Protein AF-A0A6N2ZX84-F1 (afdb_monomer_lite)

Foldseek 3Di:
DVLLVVVVVLCVVLVHDPVVSVVVVVVVVVLVVVVVVVLLVVLVVLLVLLVVLLVVLVVLLVVLQVPDDPVLNCVPPVLLVVLSVVLVVLSVVLNVVSCVLSVPDPPPLVPPPPPVVLVVLLCCQPVNDLVVQLVVLLVVLVVLLVVLVVCCVPVHDVSSVVSNVVSVCSNCVSVVSNVVSLVVLLLVCLQQVLSLLVQLLSVVSRDALLVSLVVSLVVGDPSQNVLSVVLSVVCVVPVLDLVSLCPRVVSSVDPLSSVLSVLSNCCSPVDDPCSVVSSVVSNVSSVVSNSVSVVSSSCVSCPPSSCSSCSSVVSSVVSSVSSVVSSVVSVVVVVVVD

Radius of gyration: 29.4 Å; chains: 1; bounding box: 68×53×84 Å

Sequence (338 aa):
MYKIHDFLMQVELSGGSPDAAIEILLNDRKMWIERIYGLQKEKKNIKVKVTIGIGLSFLICAMSILMLPKEFDITQNPISQAVTTGVVILNMLIWYAAQKKLSGSLILSDEDVDEAEIREKYKYVVKGNREKERFKYSIIGCIFGVTAILLGNTVGMTAAGAAGAAAIWMLTQEKRKYKHARKRVLREVEKQFPEWLMNLSLQLQTDNVHVSLKKTIPGAPFILKQDLTRLVEEIEQQPNALQPYLRFMREFQIPDVLSAMKILYSMAEFGIGDMGGQIDALVQRNTVMMDRAERLKEEDMMAGVGFLVLLPMITGVVKMLADLVLVILGILSVVNTI

Organism: Mediterraneibacter gnavus (NCBI:txid33038)

Structure (mmCIF, N/CA/C/O backbone):
data_AF-A0A6N2ZX84-F1
#
_entry.id   AF-A0A6N2ZX84-F1
#
loop_
_atom_site.group_PDB
_atom_site.id
_atom_site.type_symbol
_atom_site.label_atom_id
_atom_site.label_alt_id
_atom_site.label_comp_id
_atom_site.label_asym_id
_atom_site.label_entity_id
_atom_site.label_seq_id
_atom_site.pdbx_PDB_ins_code
_atom_site.Cartn_x
_atom_site.Cartn_y
_atom_site.Cartn_z
_atom_site.occupancy
_atom_site.B_iso_or_equiv
_atom_site.auth_seq_id
_atom_site.auth_comp_id
_atom_site.auth_asym_id
_atom_site.auth_atom_id
_atom_site.pdbx_PDB_model_num
ATOM 1 N N . MET A 1 1 ? -17.416 14.549 0.974 1.00 34.25 1 MET A N 1
ATOM 2 C CA . MET A 1 1 ? -18.624 15.317 1.358 1.00 34.25 1 MET A CA 1
ATOM 3 C C . MET A 1 1 ? -19.685 14.429 1.995 1.00 34.25 1 MET A C 1
ATOM 5 O O . MET A 1 1 ? -20.045 14.742 3.116 1.00 34.25 1 MET A O 1
ATOM 9 N N . TYR A 1 2 ? -20.109 13.316 1.375 1.00 41.88 2 TYR A N 1
ATOM 10 C CA . TYR A 1 2 ? -21.081 12.379 1.978 1.00 41.88 2 TYR A CA 1
ATOM 11 C C . TYR A 1 2 ? -20.697 11.913 3.393 1.00 41.88 2 TYR A C 1
ATOM 13 O O . TYR A 1 2 ? -21.483 12.066 4.313 1.00 41.88 2 TYR A O 1
ATOM 21 N N . LYS A 1 3 ? -19.432 11.528 3.611 1.00 56.81 3 LYS A N 1
ATOM 22 C CA . LYS A 1 3 ? -18.943 11.078 4.929 1.00 56.81 3 LYS A CA 1
ATOM 23 C C . LYS A 1 3 ? -19.071 12.110 6.061 1.00 56.81 3 LYS A C 1
ATOM 25 O O . LYS A 1 3 ? -19.311 11.730 7.195 1.00 56.81 3 LYS A O 1
ATOM 30 N N . ILE A 1 4 ? -18.926 13.406 5.762 1.00 58.75 4 ILE A N 1
ATOM 31 C CA . ILE A 1 4 ? -19.065 14.481 6.766 1.00 58.75 4 ILE A CA 1
ATOM 32 C C . ILE A 1 4 ? -20.542 14.684 7.112 1.00 58.75 4 ILE A C 1
ATOM 34 O O . ILE A 1 4 ? -20.881 14.905 8.268 1.00 58.75 4 ILE A O 1
ATOM 38 N N . HIS A 1 5 ? -21.418 14.588 6.110 1.00 56.69 5 HIS A N 1
ATOM 39 C CA . HIS A 1 5 ? -22.861 14.666 6.308 1.00 56.69 5 HIS A CA 1
ATOM 40 C C . HIS A 1 5 ? -23.386 13.464 7.103 1.00 56.69 5 HIS A C 1
ATOM 42 O O . HIS A 1 5 ? -24.121 13.660 8.063 1.00 56.69 5 HIS A O 1
ATOM 48 N N . ASP A 1 6 ? -22.943 12.250 6.769 1.00 60.88 6 ASP A N 1
ATOM 49 C CA . ASP A 1 6 ? -23.316 11.026 7.486 1.00 60.88 6 ASP A CA 1
ATOM 50 C C . ASP A 1 6 ? -22.793 11.034 8.927 1.00 60.88 6 ASP A C 1
ATOM 52 O O . ASP A 1 6 ? -23.508 10.631 9.842 1.00 60.88 6 ASP A O 1
ATOM 56 N N . PHE A 1 7 ? -21.580 11.556 9.146 1.00 63.56 7 PHE A N 1
ATOM 57 C CA . PHE A 1 7 ? -21.017 11.760 10.480 1.00 63.56 7 PHE A CA 1
ATOM 58 C C . PHE A 1 7 ? -21.837 12.769 11.294 1.00 63.56 7 PHE A C 1
ATOM 60 O O . PHE A 1 7 ? -22.195 12.486 12.432 1.00 63.56 7 PHE A O 1
ATOM 67 N N . LEU A 1 8 ? -22.190 13.919 10.711 1.00 65.00 8 LEU A N 1
ATOM 68 C CA . LEU A 1 8 ? -23.017 14.930 11.379 1.00 65.00 8 LEU A CA 1
ATOM 69 C C . LEU A 1 8 ? -24.423 14.404 11.698 1.00 65.00 8 LEU A C 1
ATOM 71 O O . LEU A 1 8 ? -24.889 14.587 12.819 1.00 65.00 8 LEU A O 1
ATOM 75 N N . MET A 1 9 ? -25.057 13.681 10.767 1.00 63.03 9 MET A N 1
ATOM 76 C CA . MET A 1 9 ? -26.327 12.993 11.026 1.00 63.03 9 MET A CA 1
ATOM 77 C C . MET A 1 9 ? -26.194 11.956 12.143 1.00 63.03 9 MET A C 1
ATOM 79 O O . MET A 1 9 ? -27.084 11.843 12.979 1.00 63.03 9 MET A O 1
ATOM 83 N N . GLN A 1 10 ? -25.102 11.187 12.179 1.00 61.50 10 GLN A N 1
ATOM 84 C CA . GLN A 1 10 ? -24.878 10.207 13.243 1.00 61.50 10 GLN A CA 1
ATOM 85 C C . GLN A 1 10 ? -24.678 10.868 14.604 1.00 61.50 10 GLN A C 1
ATOM 87 O O . GLN A 1 10 ? -25.208 10.356 15.587 1.00 61.50 10 GLN A O 1
ATOM 92 N N . VAL A 1 11 ? -23.966 11.993 14.674 1.00 64.00 11 VAL A N 1
ATOM 93 C CA . VAL A 1 11 ? -23.803 12.770 15.913 1.00 64.00 11 VAL A CA 1
ATOM 94 C C . VAL A 1 11 ? -25.152 13.315 16.392 1.00 64.00 11 VAL A C 1
ATOM 96 O O . VAL A 1 11 ? -25.457 13.217 17.579 1.00 64.00 11 VAL A O 1
ATOM 99 N N . GLU A 1 12 ? -25.983 13.816 15.474 1.00 64.56 12 GLU A N 1
ATOM 100 C CA . GLU A 1 12 ? -27.319 14.348 15.774 1.00 64.56 12 GLU A CA 1
ATOM 101 C C . GLU A 1 12 ? -28.292 13.250 16.237 1.00 64.56 12 GLU A C 1
ATOM 103 O O . GLU A 1 12 ? -28.975 13.408 17.248 1.00 64.56 12 GLU A O 1
ATOM 108 N N . LEU A 1 13 ? -28.296 12.094 15.566 1.00 59.50 13 LEU A N 1
ATOM 109 C CA . LEU A 1 13 ? -29.115 10.934 15.941 1.00 59.50 13 LEU A CA 1
ATOM 110 C C . LEU A 1 13 ? -28.664 10.277 17.254 1.00 59.50 13 LEU A C 1
ATOM 112 O O . LEU A 1 13 ? -29.478 9.655 17.934 1.00 59.50 13 LEU A O 1
ATOM 116 N N . SER A 1 14 ? -27.383 10.403 17.603 1.00 59.91 14 SER A N 1
ATOM 117 C CA . SER A 1 14 ? -26.794 9.802 18.807 1.00 59.91 14 SER A CA 1
ATOM 118 C C . SER A 1 14 ? -26.751 10.768 20.002 1.00 59.91 14 SER A C 1
ATOM 120 O O . SER A 1 14 ? -26.314 10.379 21.078 1.00 59.91 14 SER A O 1
ATOM 122 N N . GLY A 1 15 ? -27.214 12.017 19.859 1.00 57.22 15 GLY A N 1
ATOM 123 C CA . GLY A 1 15 ? -27.291 12.980 20.968 1.00 57.22 15 GLY A CA 1
ATOM 124 C C . GLY A 1 15 ? -25.938 13.496 21.481 1.00 57.22 15 GLY A C 1
ATOM 125 O O . GLY A 1 15 ? -25.835 13.872 22.648 1.00 57.22 15 GLY A O 1
ATOM 126 N N . GLY A 1 16 ? -24.900 13.502 20.637 1.00 62.78 16 GLY A N 1
ATOM 127 C CA . GLY A 1 16 ? -23.566 14.006 20.989 1.00 62.78 16 GLY A CA 1
ATOM 128 C C . GLY A 1 16 ? -23.497 15.537 21.098 1.00 62.78 16 GLY A C 1
ATOM 129 O O . GLY A 1 16 ? -24.378 16.250 20.615 1.00 62.78 16 GLY A O 1
ATOM 130 N N . SER A 1 17 ? -22.435 16.072 21.717 1.00 64.12 17 SER A N 1
ATOM 131 C CA . SER A 1 17 ? -22.231 17.525 21.803 1.00 64.12 17 SER A CA 1
ATOM 132 C C . SER A 1 17 ? -21.819 18.113 20.436 1.00 64.12 17 SER A C 1
ATOM 134 O O . SER A 1 17 ? -20.825 17.673 19.847 1.00 64.12 17 SER A O 1
ATOM 136 N N . PRO A 1 18 ? -22.536 19.128 19.911 1.00 65.38 18 PRO A N 1
ATOM 137 C CA . PRO A 1 18 ? -22.232 19.721 18.605 1.00 65.38 18 PRO A CA 1
ATOM 138 C C . PRO A 1 18 ? -20.840 20.360 18.538 1.00 65.38 18 PRO A C 1
ATOM 140 O O . PRO A 1 18 ? -20.157 20.253 17.522 1.00 65.38 18 PRO A O 1
ATOM 143 N N . ASP A 1 19 ? -20.394 20.987 19.630 1.00 64.88 19 ASP A N 1
ATOM 144 C CA . ASP A 1 19 ? -19.134 21.737 19.670 1.00 64.88 19 ASP A CA 1
ATOM 145 C C . ASP A 1 19 ? -17.903 20.829 19.533 1.00 64.88 19 ASP A C 1
ATOM 147 O O . ASP A 1 19 ? -16.985 21.141 18.772 1.00 64.88 19 ASP A O 1
ATOM 151 N N . ALA A 1 20 ? -17.910 19.662 20.187 1.00 61.22 20 ALA A N 1
ATOM 152 C CA . ALA A 1 20 ? -16.827 18.685 20.069 1.00 61.22 20 ALA A CA 1
ATOM 153 C C . ALA A 1 20 ? -16.752 18.102 18.648 1.00 61.22 20 ALA A C 1
ATOM 155 O O . ALA A 1 20 ? -15.667 17.950 18.086 1.00 61.22 20 ALA A O 1
ATOM 156 N N . ALA A 1 21 ? -17.904 17.833 18.025 1.00 64.38 21 ALA A N 1
ATOM 157 C CA . ALA A 1 21 ? -17.957 17.379 16.639 1.00 64.38 21 ALA A CA 1
ATOM 158 C C . ALA A 1 21 ? -17.420 18.444 15.665 1.00 64.38 21 ALA A C 1
ATOM 160 O O . ALA A 1 21 ? -16.684 18.110 14.735 1.00 64.38 21 ALA A O 1
ATOM 161 N N . ILE A 1 22 ? -17.730 19.725 15.891 1.00 71.69 22 ILE A N 1
ATOM 162 C CA . ILE A 1 22 ? -17.210 20.839 15.085 1.00 71.69 22 ILE A CA 1
ATOM 163 C C . ILE A 1 22 ? -15.688 20.954 15.221 1.00 71.69 22 ILE A C 1
ATOM 165 O O . ILE A 1 22 ? -15.003 21.105 14.208 1.00 71.69 22 ILE A O 1
ATOM 169 N N . GLU A 1 23 ? -15.140 20.861 16.434 1.00 73.12 23 GLU A N 1
ATOM 170 C CA . GLU A 1 23 ? -13.690 20.926 16.657 1.00 73.12 23 GLU A CA 1
ATOM 171 C C . GLU A 1 23 ? -12.954 19.767 15.965 1.00 73.12 23 GLU A C 1
ATOM 173 O O . GLU A 1 23 ? -11.957 19.989 15.267 1.00 73.12 23 GLU A O 1
ATOM 178 N N . ILE A 1 24 ? -13.494 18.547 16.061 1.00 66.19 24 ILE A N 1
ATOM 179 C CA . ILE A 1 24 ? -12.968 17.365 15.362 1.00 66.19 24 ILE A CA 1
ATOM 180 C C . ILE A 1 24 ? -12.979 17.586 13.843 1.00 66.19 24 ILE A C 1
ATOM 182 O O . ILE A 1 24 ? -11.964 17.357 13.183 1.00 66.19 24 ILE A O 1
ATOM 186 N N . LEU A 1 25 ? -14.085 18.087 13.283 1.00 71.69 25 LEU A N 1
ATOM 187 C CA . LEU A 1 25 ? -14.204 18.356 11.846 1.00 71.69 25 LEU A CA 1
ATOM 188 C C . LEU A 1 25 ? -13.271 19.478 11.373 1.00 71.69 25 LEU A C 1
ATOM 190 O O . LEU A 1 25 ? -12.746 19.422 10.260 1.00 71.69 25 LEU A O 1
ATOM 194 N N . LEU A 1 26 ? -13.040 20.500 12.199 1.00 78.62 26 LEU A N 1
ATOM 195 C CA . LEU A 1 26 ? -12.086 21.566 11.894 1.00 78.62 26 LEU A CA 1
ATOM 196 C C . LEU A 1 26 ? -10.651 21.038 11.858 1.00 78.62 26 LEU A C 1
ATOM 198 O O . LEU A 1 26 ? -9.893 21.395 10.949 1.00 78.62 26 LEU A O 1
ATOM 202 N N . ASN A 1 27 ? -10.287 20.179 12.811 1.00 74.12 27 ASN A N 1
ATOM 203 C CA . ASN A 1 27 ? -8.977 19.543 12.830 1.00 74.12 27 ASN A CA 1
ATOM 204 C C . ASN A 1 27 ? -8.797 18.603 11.629 1.00 74.12 27 ASN A C 1
ATOM 206 O O . ASN A 1 27 ? -7.782 18.684 10.937 1.00 74.12 27 ASN A O 1
ATOM 210 N N . ASP A 1 28 ? -9.804 17.786 11.315 1.00 73.00 28 ASP A N 1
ATOM 211 C CA . ASP A 1 28 ? -9.784 16.902 10.147 1.00 73.00 28 ASP A CA 1
ATOM 212 C C . ASP A 1 28 ? -9.651 17.690 8.838 1.00 73.00 28 ASP A C 1
ATOM 214 O O . ASP A 1 28 ? -8.789 17.394 8.009 1.00 73.00 28 ASP A O 1
ATOM 218 N N . ARG A 1 29 ? -10.390 18.801 8.696 1.00 79.25 29 ARG A N 1
ATOM 219 C CA . ARG A 1 29 ? -10.239 19.718 7.557 1.00 79.25 29 ARG A CA 1
ATOM 220 C C . ARG A 1 29 ? -8.815 20.253 7.449 1.00 79.25 29 ARG A C 1
ATOM 222 O O . ARG A 1 29 ? -8.283 20.341 6.344 1.00 79.25 29 ARG A O 1
ATOM 229 N N . LYS A 1 30 ? -8.204 20.662 8.564 1.00 83.12 30 LYS A N 1
ATOM 230 C CA . LYS A 1 30 ? -6.834 21.192 8.573 1.00 83.12 30 LYS A CA 1
ATOM 231 C C . LYS A 1 30 ? -5.834 20.128 8.114 1.00 83.12 30 LYS A C 1
ATOM 233 O O . LYS A 1 30 ? -5.022 20.422 7.238 1.00 83.12 30 LYS A O 1
ATOM 238 N N . MET A 1 31 ? -5.941 18.911 8.646 1.00 76.94 31 MET A N 1
ATOM 239 C CA . MET A 1 31 ? -5.095 17.780 8.252 1.00 76.94 31 MET A CA 1
ATOM 240 C C . MET A 1 31 ? -5.293 17.420 6.774 1.00 76.94 31 MET A C 1
ATOM 242 O O . MET A 1 31 ? -4.320 17.268 6.036 1.00 76.94 31 MET A O 1
ATOM 246 N N . TRP A 1 32 ? -6.541 17.388 6.301 1.00 80.62 32 TRP A N 1
ATOM 247 C CA . TRP A 1 32 ? -6.859 17.143 4.895 1.00 80.62 32 TRP A CA 1
ATOM 248 C C . TRP A 1 32 ? -6.255 18.206 3.972 1.00 80.62 32 TRP A C 1
ATOM 250 O O . TRP A 1 32 ? -5.650 17.872 2.954 1.00 80.62 32 TRP A O 1
ATOM 260 N N . ILE A 1 33 ? -6.362 19.489 4.333 1.00 84.00 33 ILE A N 1
ATOM 261 C CA . ILE A 1 33 ? -5.762 20.587 3.565 1.00 84.00 33 ILE A CA 1
ATOM 262 C C . ILE A 1 33 ? -4.240 20.402 3.462 1.00 84.00 33 ILE A C 1
ATOM 264 O O . ILE A 1 33 ? -3.688 20.501 2.364 1.00 84.00 33 ILE A O 1
ATOM 268 N N . GLU A 1 34 ? -3.564 20.123 4.579 1.00 85.50 34 GLU A N 1
ATOM 269 C CA . GLU A 1 34 ? -2.112 19.914 4.614 1.00 85.50 34 GLU A CA 1
ATOM 270 C C . GLU A 1 34 ? -1.681 18.754 3.701 1.00 85.50 34 GLU A C 1
ATOM 272 O O . GLU A 1 34 ? -0.771 18.911 2.879 1.00 85.50 34 GLU A O 1
ATOM 277 N N . ARG A 1 35 ? -2.409 17.633 3.759 1.00 81.69 35 ARG A N 1
ATOM 278 C CA . ARG A 1 35 ? -2.215 16.462 2.893 1.00 81.69 35 ARG A CA 1
ATOM 279 C C . ARG A 1 35 ? -2.387 16.782 1.410 1.00 81.69 35 ARG A C 1
ATOM 281 O O . ARG A 1 35 ? -1.498 16.505 0.600 1.00 81.69 35 ARG A O 1
ATOM 288 N N . ILE A 1 36 ? -3.478 17.452 1.037 1.00 83.38 36 ILE A N 1
ATOM 289 C CA . ILE A 1 36 ? -3.742 17.834 -0.359 1.00 83.38 36 ILE A CA 1
ATOM 290 C C . ILE A 1 36 ? -2.646 18.753 -0.905 1.00 83.38 36 ILE A C 1
ATOM 292 O O . ILE A 1 36 ? -2.185 18.550 -2.034 1.00 83.38 36 ILE A O 1
ATOM 296 N N . TYR A 1 37 ? -2.187 19.734 -0.125 1.00 86.00 37 TYR A N 1
ATOM 297 C CA . TYR A 1 37 ? -1.068 20.586 -0.536 1.00 86.00 37 TYR A CA 1
ATOM 298 C C . TYR A 1 37 ? 0.231 19.788 -0.707 1.00 86.00 37 TYR A C 1
ATOM 300 O O . TYR A 1 37 ? 0.961 20.013 -1.680 1.00 86.00 37 TYR A O 1
ATOM 308 N N . GLY A 1 38 ? 0.503 18.829 0.183 1.00 85.75 38 GLY A N 1
ATOM 309 C CA . GLY A 1 38 ? 1.619 17.889 0.058 1.00 85.75 38 GLY A CA 1
ATOM 310 C C . GLY A 1 38 ? 1.582 17.113 -1.262 1.00 85.75 38 GLY A C 1
ATOM 311 O O . GLY A 1 38 ? 2.539 17.166 -2.042 1.00 85.75 38 GLY A O 1
ATOM 312 N N . LEU A 1 39 ? 0.442 16.494 -1.575 1.00 83.19 39 LEU A N 1
ATOM 313 C CA . LEU A 1 39 ? 0.223 15.746 -2.818 1.00 83.19 39 LEU A CA 1
ATOM 314 C C . LEU A 1 39 ? 0.369 16.613 -4.069 1.00 83.19 39 LEU A C 1
ATOM 316 O O . LEU A 1 39 ? 0.978 16.199 -5.058 1.00 83.19 39 LEU A O 1
ATOM 320 N N . GLN A 1 40 ? -0.176 17.832 -4.051 1.00 85.31 40 GLN A N 1
ATOM 321 C CA . GLN A 1 40 ? -0.033 18.772 -5.164 1.00 85.31 40 GLN A CA 1
ATOM 322 C C . GLN A 1 40 ? 1.434 19.141 -5.398 1.00 85.31 40 GLN A C 1
ATOM 324 O O . GLN A 1 40 ? 1.896 19.165 -6.545 1.00 85.31 40 GLN A O 1
ATOM 329 N N . LYS A 1 41 ? 2.183 19.397 -4.320 1.00 89.00 41 LYS A N 1
ATOM 330 C CA . LYS A 1 41 ? 3.618 19.687 -4.386 1.00 89.00 41 LYS A CA 1
ATOM 331 C C . LYS A 1 41 ? 4.393 18.503 -4.959 1.00 89.00 41 LYS A C 1
ATOM 333 O O . LYS A 1 41 ? 5.247 18.710 -5.824 1.00 89.00 41 LYS A O 1
ATOM 338 N N . GLU A 1 42 ? 4.078 17.278 -4.543 1.00 86.25 42 GLU A N 1
ATOM 339 C CA . GLU A 1 42 ? 4.724 16.070 -5.059 1.00 86.25 42 GLU A CA 1
ATOM 340 C C . GLU A 1 42 ? 4.413 15.843 -6.546 1.00 86.25 42 GLU A C 1
ATOM 342 O O . GLU A 1 42 ? 5.338 15.717 -7.354 1.00 86.25 42 GLU A O 1
ATOM 347 N N . LYS A 1 43 ? 3.136 15.905 -6.950 1.00 86.69 43 LYS A N 1
ATOM 348 C CA . LYS A 1 43 ? 2.722 15.803 -8.361 1.00 86.69 43 LYS A CA 1
ATOM 349 C C . LYS A 1 43 ? 3.406 16.856 -9.236 1.00 86.69 43 LYS A C 1
ATOM 351 O O . LYS A 1 43 ? 3.900 16.533 -10.319 1.00 86.69 43 LYS A O 1
ATOM 356 N N . LYS A 1 44 ? 3.490 18.107 -8.765 1.00 88.19 44 LYS A N 1
ATOM 357 C CA . LYS A 1 44 ? 4.201 19.192 -9.463 1.00 88.19 44 LYS A CA 1
ATOM 358 C C . LYS A 1 44 ? 5.693 18.888 -9.595 1.00 88.19 44 LYS A C 1
ATOM 360 O O . LYS A 1 44 ? 6.243 19.055 -10.681 1.00 88.19 44 LYS A O 1
ATOM 365 N N . ASN A 1 45 ? 6.338 18.417 -8.528 1.00 89.44 45 ASN A N 1
ATOM 366 C CA . ASN A 1 45 ? 7.752 18.041 -8.547 1.00 89.44 45 ASN A CA 1
ATOM 367 C C . ASN A 1 45 ? 8.020 16.929 -9.576 1.00 89.44 45 ASN A C 1
ATOM 369 O O . ASN A 1 45 ? 8.930 17.049 -10.394 1.00 89.44 45 ASN A O 1
ATOM 373 N N . ILE A 1 46 ? 7.182 15.887 -9.606 1.00 87.38 46 ILE A N 1
ATOM 374 C CA . ILE A 1 46 ? 7.296 14.810 -10.598 1.00 87.38 46 ILE A CA 1
ATOM 375 C C . ILE A 1 46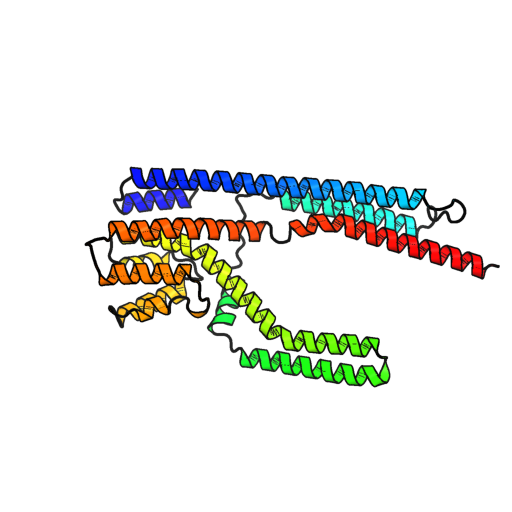 ? 7.091 15.350 -12.019 1.00 87.38 46 ILE A C 1
ATOM 377 O O . ILE A 1 46 ? 7.895 15.051 -12.899 1.00 87.38 46 ILE A O 1
ATOM 381 N N . LYS A 1 47 ? 6.076 16.193 -12.252 1.00 88.50 47 LYS A N 1
ATOM 382 C CA . LYS A 1 47 ? 5.821 16.809 -13.566 1.00 88.50 47 LYS A CA 1
ATOM 383 C C . LYS A 1 47 ? 7.024 17.611 -14.070 1.00 88.50 47 LYS A C 1
ATOM 385 O O . LYS A 1 47 ? 7.395 17.486 -15.239 1.00 88.50 47 LYS A O 1
ATOM 390 N N . VAL A 1 48 ? 7.646 18.405 -13.197 1.00 90.06 48 VAL A N 1
ATOM 391 C CA . VAL A 1 48 ? 8.862 19.165 -13.522 1.00 90.06 48 VAL A CA 1
ATOM 392 C C . VAL A 1 48 ? 10.013 18.216 -13.855 1.00 90.06 48 VAL A C 1
ATOM 394 O O . VAL A 1 48 ? 10.624 18.365 -14.909 1.00 90.06 48 VAL A O 1
ATOM 397 N N . LYS A 1 49 ? 10.259 17.189 -13.031 1.00 90.31 49 LYS A N 1
ATOM 398 C CA . LYS A 1 49 ? 11.322 16.199 -13.272 1.00 90.31 49 LYS A CA 1
ATOM 399 C C . LYS A 1 49 ? 11.153 15.442 -14.592 1.00 90.31 49 LYS A C 1
ATOM 401 O O . LYS A 1 49 ? 12.127 15.302 -15.322 1.00 90.31 49 LYS A O 1
ATOM 406 N N . VAL A 1 50 ? 9.938 15.000 -14.930 1.00 89.38 50 VAL A N 1
ATOM 407 C CA . VAL A 1 50 ? 9.655 14.343 -16.223 1.00 89.38 50 VAL A CA 1
ATOM 408 C C . VAL A 1 50 ? 9.928 15.301 -17.383 1.00 89.38 50 VAL A C 1
ATOM 410 O O . VAL A 1 50 ? 10.569 14.918 -18.355 1.00 89.38 50 VAL A O 1
ATOM 413 N N . THR A 1 51 ? 9.490 16.559 -17.274 1.00 88.81 51 THR A N 1
ATOM 414 C CA . THR A 1 51 ? 9.693 17.564 -18.332 1.00 88.81 51 THR A CA 1
ATOM 415 C C . THR A 1 51 ? 11.180 17.859 -18.551 1.00 88.81 51 THR A C 1
ATOM 417 O O . THR A 1 51 ? 11.639 17.873 -19.691 1.00 88.81 51 THR A O 1
ATOM 420 N N . ILE A 1 52 ? 11.951 18.018 -17.468 1.00 90.94 52 ILE A N 1
ATOM 421 C CA . ILE A 1 52 ? 13.412 18.176 -17.531 1.00 90.94 52 ILE A CA 1
ATOM 422 C C . ILE A 1 52 ? 14.062 16.932 -18.151 1.00 90.94 52 ILE A C 1
ATOM 424 O O . ILE A 1 52 ? 14.899 17.065 -19.038 1.00 90.94 52 ILE A O 1
ATOM 428 N N . GLY A 1 53 ? 13.655 15.728 -17.735 1.00 88.62 53 GLY A N 1
ATOM 429 C CA . GLY A 1 53 ? 14.191 14.470 -18.263 1.00 88.62 53 GLY A CA 1
ATOM 430 C C . GLY A 1 53 ? 13.974 14.306 -19.769 1.00 88.62 53 GLY A C 1
ATOM 431 O O . GLY A 1 53 ? 14.870 13.844 -20.469 1.00 88.62 53 GLY A O 1
ATOM 432 N N . ILE A 1 54 ? 12.822 14.736 -20.285 1.00 88.69 54 ILE A N 1
ATOM 433 C CA . ILE A 1 54 ? 12.534 14.735 -21.727 1.00 88.69 54 ILE A CA 1
ATOM 434 C C . ILE A 1 54 ? 13.393 15.767 -22.461 1.00 88.69 54 ILE A C 1
ATOM 436 O O . ILE A 1 54 ? 13.972 15.443 -23.495 1.00 88.69 54 ILE A O 1
ATOM 440 N N . GLY A 1 55 ? 13.536 16.979 -21.915 1.00 89.19 55 GLY A N 1
ATOM 441 C CA . GLY A 1 55 ? 14.427 17.997 -22.480 1.00 89.19 55 GLY A CA 1
ATOM 442 C C . GLY A 1 55 ? 15.881 17.519 -22.570 1.00 89.19 55 GLY A C 1
ATOM 443 O O . GLY A 1 55 ? 16.519 17.673 -23.609 1.00 89.19 55 GLY A O 1
ATOM 444 N N . LEU A 1 56 ? 16.380 16.862 -21.518 1.00 88.12 56 LEU A N 1
ATOM 445 C CA . LEU A 1 56 ? 17.710 16.247 -21.507 1.00 88.12 56 LEU A CA 1
ATOM 446 C C . LEU A 1 56 ? 17.826 15.094 -22.514 1.00 88.12 56 LEU A C 1
ATOM 448 O O . LEU A 1 56 ? 18.844 14.985 -23.189 1.00 88.12 56 LEU A O 1
ATOM 452 N N . SER A 1 57 ? 16.790 14.263 -22.656 1.00 86.69 57 SER A N 1
ATOM 453 C CA . SER A 1 57 ? 16.760 13.180 -23.650 1.00 86.69 57 SER A CA 1
ATOM 454 C C . SER A 1 57 ? 16.865 13.721 -25.081 1.00 86.69 57 SER A C 1
ATOM 456 O O . SER A 1 57 ? 17.681 13.240 -25.869 1.00 86.69 57 SER A O 1
ATOM 458 N N . PHE A 1 58 ? 16.125 14.788 -25.403 1.00 85.31 58 PHE A N 1
ATOM 459 C CA . PHE A 1 58 ? 16.247 15.467 -26.696 1.00 85.31 58 PHE A CA 1
ATOM 460 C C . PHE A 1 58 ? 17.632 16.078 -26.911 1.00 85.31 58 PHE A C 1
ATOM 462 O O . PHE A 1 58 ? 18.177 15.961 -28.007 1.00 85.31 58 PHE A O 1
ATOM 469 N N . LEU A 1 59 ? 18.223 16.678 -25.874 1.00 85.12 59 LEU A N 1
ATOM 470 C CA . LEU A 1 59 ? 19.582 17.214 -25.936 1.00 85.12 59 LEU A CA 1
ATOM 471 C C . LEU A 1 59 ? 20.597 16.109 -26.250 1.00 85.12 59 LEU A C 1
ATOM 473 O O . LEU A 1 59 ? 21.432 16.295 -27.130 1.00 85.12 59 LEU A O 1
ATOM 477 N N . ILE A 1 60 ? 20.504 14.950 -25.592 1.00 81.69 60 ILE A N 1
ATOM 478 C CA . ILE A 1 60 ? 21.376 13.796 -25.861 1.00 81.69 60 ILE A CA 1
ATOM 479 C C . ILE A 1 60 ? 21.211 13.322 -27.309 1.00 81.69 60 ILE A C 1
ATOM 481 O O . ILE A 1 60 ? 22.209 13.114 -27.996 1.00 81.69 60 ILE A O 1
ATOM 485 N N . CYS A 1 61 ? 19.973 13.211 -27.799 1.00 77.12 61 CYS A N 1
ATOM 486 C CA . CYS A 1 61 ? 19.714 12.836 -29.189 1.00 77.12 61 CYS A CA 1
ATOM 487 C C . CYS A 1 61 ? 20.340 13.845 -30.169 1.00 77.12 61 CYS A C 1
ATOM 489 O O . CYS A 1 61 ? 21.018 13.444 -31.111 1.00 77.12 61 CYS A O 1
ATOM 491 N N . ALA A 1 62 ? 20.184 15.149 -29.928 1.00 79.50 62 ALA A N 1
ATOM 492 C CA . ALA A 1 62 ? 20.784 16.186 -30.767 1.00 79.50 62 ALA A CA 1
ATOM 493 C C . ALA A 1 62 ? 22.324 16.142 -30.734 1.00 79.50 62 ALA A C 1
ATOM 495 O O . ALA A 1 62 ? 22.969 16.185 -31.779 1.00 79.50 62 ALA A O 1
ATOM 496 N N . MET A 1 63 ? 22.916 15.991 -29.546 1.00 77.06 63 MET A N 1
ATOM 497 C CA . MET A 1 63 ? 24.368 15.899 -29.369 1.00 77.06 63 MET A CA 1
ATOM 498 C C . MET A 1 63 ? 24.962 14.649 -30.022 1.00 77.06 63 MET A C 1
ATOM 500 O O . MET A 1 63 ? 26.040 14.735 -30.604 1.00 77.06 63 MET A O 1
ATOM 504 N N . SER A 1 64 ? 24.264 13.509 -29.969 1.00 71.50 64 SER A N 1
ATOM 505 C CA . SER A 1 64 ? 24.721 12.262 -30.601 1.00 71.50 64 SER A CA 1
ATOM 506 C C . SER A 1 64 ? 24.884 12.397 -32.117 1.00 71.50 64 SER A C 1
ATOM 508 O O . SER A 1 64 ? 25.833 11.865 -32.681 1.00 71.50 64 SER A O 1
ATOM 510 N N . ILE A 1 65 ? 24.010 13.176 -32.761 1.00 69.25 65 ILE A N 1
ATOM 511 C CA . ILE A 1 65 ? 24.078 13.451 -34.198 1.00 69.25 65 ILE A CA 1
ATOM 512 C C . ILE A 1 65 ? 25.215 14.435 -34.503 1.00 69.25 65 ILE A C 1
ATOM 514 O O . ILE A 1 65 ? 25.943 14.250 -35.471 1.00 69.25 65 ILE A O 1
ATOM 518 N N . LEU A 1 66 ? 25.395 15.465 -33.670 1.00 69.75 66 LEU A N 1
ATOM 519 C CA . LEU A 1 66 ? 26.413 16.501 -33.884 1.00 69.75 66 LEU A CA 1
ATOM 520 C C . LEU A 1 66 ? 27.852 16.028 -33.622 1.00 69.75 66 LEU A C 1
ATOM 522 O O . LEU A 1 66 ? 28.774 16.559 -34.234 1.00 69.75 66 LEU A O 1
ATOM 526 N N . MET A 1 67 ? 28.065 15.071 -32.711 1.00 67.94 67 MET A N 1
ATOM 527 C CA . MET A 1 67 ? 29.401 14.538 -32.399 1.00 67.94 67 MET A CA 1
ATOM 528 C C . MET A 1 67 ? 29.908 13.483 -33.394 1.00 67.94 67 MET A C 1
ATOM 530 O O . MET A 1 67 ? 31.074 13.095 -33.307 1.00 67.94 67 MET A O 1
ATOM 534 N N . LEU A 1 68 ? 29.078 13.015 -34.331 1.00 65.75 68 LEU A N 1
ATOM 535 C CA . LEU A 1 68 ? 29.515 12.065 -35.352 1.00 65.75 68 LEU A CA 1
ATOM 536 C C . LEU A 1 68 ? 30.432 12.759 -36.381 1.00 65.75 68 LEU A C 1
ATOM 538 O O . LEU A 1 68 ? 30.055 13.795 -36.935 1.00 65.75 68 LEU A O 1
ATOM 542 N N . PRO A 1 69 ? 31.635 12.218 -36.663 1.00 59.84 69 PRO A N 1
ATOM 543 C CA . PRO A 1 69 ? 32.499 12.732 -37.721 1.00 59.84 69 PRO A CA 1
ATOM 544 C C . PRO A 1 69 ? 31.780 12.674 -39.073 1.00 59.84 69 PRO A C 1
ATOM 546 O O . PRO A 1 69 ? 31.128 11.677 -39.378 1.00 59.84 69 PRO A O 1
ATOM 549 N N . LYS A 1 70 ? 31.955 13.700 -39.918 1.00 57.66 70 LYS A N 1
ATOM 550 C CA . LYS A 1 70 ? 31.319 13.792 -41.252 1.00 57.66 70 LYS A CA 1
ATOM 551 C C . LYS A 1 70 ? 31.621 12.604 -42.182 1.00 57.66 70 LYS A C 1
ATOM 553 O O . LYS A 1 70 ? 30.906 12.396 -43.152 1.00 57.66 70 LYS A O 1
ATOM 558 N N . GLU A 1 71 ? 32.671 11.838 -41.894 1.00 54.97 71 GLU A N 1
ATOM 559 C CA . GLU A 1 71 ? 33.073 10.630 -42.630 1.00 54.97 71 GLU A CA 1
ATOM 560 C C . GLU A 1 71 ? 32.165 9.419 -42.341 1.00 54.97 71 GLU A C 1
ATOM 562 O O . GLU A 1 71 ? 32.043 8.525 -43.172 1.00 54.97 71 GLU A O 1
ATOM 567 N N . PHE A 1 72 ? 31.475 9.415 -41.196 1.00 56.72 72 PHE A N 1
ATOM 568 C CA . PHE A 1 72 ? 30.516 8.390 -40.777 1.00 56.72 72 PHE A CA 1
ATOM 569 C C . PHE A 1 72 ? 29.119 8.996 -40.639 1.00 56.72 72 PHE A C 1
ATOM 571 O O . PHE A 1 72 ? 28.438 8.787 -39.634 1.00 56.72 72 PHE A O 1
ATOM 578 N N . ASP A 1 73 ? 28.702 9.803 -41.616 1.00 55.69 73 ASP A N 1
ATOM 579 C CA . ASP A 1 73 ? 27.431 10.514 -41.544 1.00 55.69 73 ASP A CA 1
ATOM 580 C C . ASP A 1 73 ? 26.243 9.542 -41.687 1.00 55.69 73 ASP A C 1
ATOM 582 O O . ASP A 1 73 ? 25.750 9.225 -42.769 1.00 55.69 73 ASP A O 1
ATOM 586 N N . ILE A 1 74 ? 25.792 9.021 -40.547 1.00 59.03 74 ILE A N 1
ATOM 587 C CA . ILE A 1 74 ? 24.672 8.081 -40.421 1.00 59.03 74 ILE A CA 1
ATOM 588 C C . ILE A 1 74 ? 23.321 8.807 -40.607 1.00 59.03 74 ILE A C 1
ATOM 590 O O . ILE A 1 74 ? 22.275 8.158 -40.681 1.00 59.03 74 ILE A O 1
ATOM 594 N N . THR A 1 75 ? 23.305 10.143 -40.721 1.00 59.38 75 THR A N 1
ATOM 595 C CA . THR A 1 75 ? 22.069 10.942 -40.838 1.00 59.38 75 THR A CA 1
ATOM 596 C C . THR A 1 75 ? 21.228 10.606 -42.070 1.00 59.38 75 THR A C 1
ATOM 598 O O . THR A 1 75 ? 20.009 10.765 -42.024 1.00 59.38 75 THR A O 1
ATOM 601 N N . GLN A 1 76 ? 21.837 10.089 -43.141 1.00 60.06 76 GLN A N 1
ATOM 602 C CA . GLN A 1 76 ? 21.136 9.647 -44.357 1.00 60.06 76 GLN A CA 1
ATOM 603 C C . GLN A 1 76 ? 20.649 8.193 -44.287 1.00 60.06 76 GLN A C 1
ATOM 605 O O . GLN A 1 76 ? 19.915 7.737 -45.163 1.00 60.06 76 GLN A O 1
ATOM 610 N N . ASN A 1 77 ? 21.044 7.442 -43.256 1.00 70.88 77 ASN A N 1
ATOM 611 C CA . ASN A 1 77 ? 20.684 6.039 -43.135 1.00 70.88 77 ASN A CA 1
ATOM 612 C C . ASN A 1 77 ? 19.228 5.919 -42.633 1.00 70.88 77 ASN A C 1
ATOM 614 O O . ASN A 1 77 ? 18.924 6.409 -41.535 1.00 70.88 77 ASN A O 1
ATOM 618 N N . PRO A 1 78 ? 18.316 5.259 -43.378 1.00 74.88 78 PRO A N 1
ATOM 619 C CA . PRO A 1 78 ? 16.894 5.183 -43.025 1.00 74.88 78 PRO A CA 1
ATOM 620 C C . PRO A 1 78 ? 16.654 4.562 -41.642 1.00 74.88 78 PRO A C 1
ATOM 622 O O . PRO A 1 78 ? 15.691 4.910 -40.961 1.00 74.88 78 PRO A O 1
ATOM 625 N N . ILE A 1 79 ? 17.562 3.691 -41.189 1.00 76.19 79 ILE A N 1
ATOM 626 C CA . ILE A 1 79 ? 17.492 3.050 -39.871 1.00 76.19 79 ILE A CA 1
ATOM 627 C C . ILE A 1 79 ? 17.702 4.079 -38.750 1.00 76.19 79 ILE A C 1
ATOM 629 O O . ILE A 1 79 ? 16.965 4.078 -37.767 1.00 76.19 79 ILE A O 1
ATOM 633 N N . SER A 1 80 ? 18.651 5.004 -38.900 1.00 76.00 80 SER A N 1
ATOM 634 C CA . SER A 1 80 ? 18.920 6.028 -37.881 1.00 76.00 80 SER A CA 1
ATOM 635 C C . SER A 1 80 ? 17.797 7.057 -37.780 1.00 76.00 80 SER A C 1
ATOM 637 O O . SER A 1 80 ? 17.391 7.443 -36.677 1.00 76.00 80 SER A O 1
ATOM 639 N N . GLN A 1 81 ? 17.232 7.451 -38.925 1.00 78.12 81 GLN A N 1
ATOM 640 C CA . GLN A 1 81 ? 16.068 8.334 -38.966 1.00 78.12 81 GLN A CA 1
ATOM 641 C C . GLN A 1 81 ? 14.855 7.671 -38.305 1.00 78.12 81 GLN A C 1
ATOM 643 O O . GLN A 1 81 ? 14.239 8.275 -37.429 1.00 78.12 81 GLN A O 1
ATOM 648 N N . ALA A 1 82 ? 14.573 6.401 -38.622 1.00 84.19 82 ALA A N 1
ATOM 649 C CA . ALA A 1 82 ? 13.481 5.650 -38.004 1.00 84.19 82 ALA A CA 1
ATOM 650 C C . ALA A 1 82 ? 13.633 5.537 -36.476 1.00 84.19 82 ALA A C 1
ATOM 652 O O . ALA A 1 82 ? 12.670 5.765 -35.740 1.00 84.19 82 ALA A O 1
ATOM 653 N N . VAL A 1 83 ? 14.843 5.247 -35.983 1.00 83.25 83 VAL A N 1
ATOM 654 C CA . VAL A 1 83 ? 15.121 5.171 -34.539 1.00 83.25 83 VAL A CA 1
ATOM 655 C C . VAL A 1 83 ? 14.942 6.540 -33.872 1.00 83.25 83 VAL A C 1
ATOM 657 O O . VAL A 1 83 ? 14.337 6.629 -32.804 1.00 83.25 83 VAL A O 1
ATOM 660 N N . THR A 1 84 ? 15.405 7.620 -34.502 1.00 82.75 84 THR A N 1
ATOM 661 C CA . THR A 1 84 ? 15.274 8.986 -33.965 1.00 82.75 84 THR A CA 1
ATOM 662 C C . THR A 1 84 ? 13.811 9.430 -33.903 1.00 82.75 84 THR A C 1
ATOM 664 O O . THR A 1 84 ? 13.350 9.895 -32.859 1.00 82.75 84 THR A O 1
ATOM 667 N N . THR A 1 85 ? 13.046 9.220 -34.977 1.00 86.31 85 THR A N 1
ATOM 668 C CA . THR A 1 85 ? 11.605 9.504 -35.015 1.00 86.31 85 THR A CA 1
ATOM 669 C C . THR A 1 85 ? 10.846 8.667 -33.984 1.00 86.31 85 THR A C 1
ATOM 671 O O . THR A 1 85 ? 9.991 9.197 -33.274 1.00 86.31 85 THR A O 1
ATOM 674 N N . GLY A 1 86 ? 11.198 7.387 -33.828 1.00 89.06 86 GLY A N 1
ATOM 675 C CA . GLY A 1 86 ? 10.617 6.511 -32.809 1.00 89.06 86 GLY A CA 1
ATOM 676 C C . GLY A 1 86 ? 10.855 7.014 -31.383 1.00 89.06 86 GLY A C 1
ATOM 677 O O . GLY A 1 86 ? 9.928 7.046 -30.575 1.00 89.06 86 GLY A O 1
ATOM 678 N N . VAL A 1 87 ? 12.070 7.479 -31.078 1.00 87.69 87 VAL A N 1
ATOM 679 C CA . VAL A 1 87 ? 12.422 8.038 -29.761 1.00 87.69 87 VAL A CA 1
ATOM 680 C C . VAL A 1 87 ? 11.678 9.345 -29.483 1.00 87.69 87 VAL A C 1
ATOM 682 O O . VAL A 1 87 ? 11.218 9.553 -28.359 1.00 87.69 87 VAL A O 1
ATOM 685 N N . VAL A 1 88 ? 11.497 10.209 -30.486 1.00 88.06 88 VAL A N 1
ATOM 686 C CA . VAL A 1 88 ? 10.711 11.450 -30.352 1.00 88.06 88 VAL A CA 1
ATOM 687 C C . VAL A 1 88 ? 9.249 11.132 -30.032 1.00 88.06 88 VAL A C 1
ATOM 689 O O . VAL A 1 88 ? 8.700 11.673 -29.070 1.00 88.06 88 VAL A O 1
ATOM 692 N N . ILE A 1 89 ? 8.633 10.213 -30.786 1.00 91.00 89 ILE A N 1
ATOM 693 C CA . ILE A 1 89 ? 7.247 9.776 -30.557 1.00 91.00 89 ILE A CA 1
ATOM 694 C C . ILE A 1 89 ? 7.107 9.169 -29.159 1.00 91.00 89 ILE A C 1
ATOM 696 O O . ILE A 1 89 ? 6.182 9.514 -28.424 1.00 91.00 89 ILE A O 1
ATOM 700 N N . LEU A 1 90 ? 8.044 8.310 -28.751 1.00 90.56 90 LEU A N 1
ATOM 701 C CA . LEU A 1 90 ? 8.021 7.674 -27.437 1.00 90.56 90 LEU A CA 1
ATOM 702 C C . LEU A 1 90 ? 8.143 8.700 -26.301 1.00 90.56 90 LEU A C 1
ATOM 704 O O . LEU A 1 90 ? 7.382 8.628 -25.338 1.00 90.56 90 LEU A O 1
ATOM 708 N N . ASN A 1 91 ? 9.029 9.693 -26.423 1.00 90.25 91 ASN A N 1
ATOM 709 C CA . ASN A 1 91 ? 9.132 10.788 -25.453 1.00 90.25 91 ASN A CA 1
ATOM 710 C C . ASN A 1 91 ? 7.846 11.626 -25.387 1.00 90.25 91 ASN A C 1
ATOM 712 O O . ASN A 1 91 ? 7.413 11.999 -24.295 1.00 90.25 91 ASN A O 1
ATOM 716 N N . MET A 1 92 ? 7.188 11.868 -26.524 1.00 89.50 92 MET A N 1
ATOM 717 C CA . MET A 1 92 ? 5.904 12.573 -26.571 1.00 89.50 92 MET A CA 1
ATOM 718 C C . MET A 1 92 ? 4.779 11.767 -25.899 1.00 89.50 92 MET A C 1
ATOM 720 O O . MET A 1 92 ? 3.992 12.326 -25.133 1.00 89.50 92 MET A O 1
ATOM 724 N N . LEU A 1 93 ? 4.740 10.446 -26.107 1.00 91.44 93 LEU A N 1
ATOM 725 C CA . LEU A 1 93 ? 3.807 9.540 -25.427 1.00 91.44 93 LEU A CA 1
ATOM 726 C C . LEU A 1 93 ? 4.063 9.482 -23.917 1.00 91.44 93 LEU A C 1
ATOM 728 O O . LEU A 1 93 ? 3.109 9.533 -23.141 1.00 91.44 93 LEU A O 1
ATOM 732 N N . ILE A 1 94 ? 5.329 9.426 -23.487 1.00 90.62 94 ILE A N 1
ATOM 733 C CA . ILE A 1 94 ? 5.708 9.480 -22.066 1.00 90.62 94 ILE A CA 1
ATOM 734 C C . ILE A 1 94 ? 5.245 10.800 -21.450 1.00 90.62 94 ILE A C 1
ATOM 736 O O . ILE A 1 94 ? 4.663 10.793 -20.364 1.00 90.62 94 ILE A O 1
ATOM 740 N N . TRP A 1 95 ? 5.452 11.925 -22.141 1.00 89.44 95 TRP A N 1
ATOM 741 C CA . TRP A 1 95 ? 4.980 13.226 -21.675 1.00 89.44 95 TRP A CA 1
ATOM 742 C C . TRP A 1 95 ? 3.460 13.247 -21.520 1.00 89.44 95 TRP A C 1
ATOM 744 O O . TRP A 1 95 ? 2.963 13.610 -20.455 1.00 89.44 95 TRP A O 1
ATOM 754 N N . TYR A 1 96 ? 2.721 12.804 -22.541 1.00 89.25 96 TYR A N 1
ATOM 755 C CA . TYR A 1 96 ? 1.261 12.738 -22.504 1.00 89.25 96 TYR A CA 1
ATOM 756 C C . TYR A 1 96 ? 0.757 11.829 -21.376 1.00 89.25 96 TYR A C 1
ATOM 758 O O . TYR A 1 96 ? -0.110 12.233 -20.601 1.00 89.25 96 TYR A O 1
ATOM 766 N N . ALA A 1 97 ? 1.329 10.631 -21.227 1.00 87.00 97 ALA A N 1
ATOM 767 C CA . ALA A 1 97 ? 0.975 9.697 -20.163 1.00 87.00 97 ALA A CA 1
ATOM 768 C C . ALA A 1 97 ? 1.273 10.278 -18.772 1.00 87.00 97 ALA A C 1
ATOM 770 O O . ALA A 1 97 ? 0.451 10.151 -17.863 1.00 87.00 97 ALA A O 1
ATOM 771 N N . ALA A 1 98 ? 2.408 10.966 -18.609 1.00 87.00 98 ALA A N 1
ATOM 772 C CA . ALA A 1 98 ? 2.752 11.649 -17.370 1.00 87.00 98 ALA A CA 1
ATOM 773 C C . ALA A 1 98 ? 1.783 12.794 -17.061 1.00 87.00 98 ALA A C 1
ATOM 775 O O . ALA A 1 98 ? 1.308 12.879 -15.931 1.00 87.00 98 ALA A O 1
ATOM 776 N N . GLN A 1 99 ? 1.426 13.625 -18.047 1.00 85.19 99 GLN A N 1
ATOM 777 C CA . GLN A 1 99 ? 0.410 14.665 -17.865 1.00 85.19 99 GLN A CA 1
ATOM 778 C C . GLN A 1 99 ? -0.936 14.054 -17.481 1.00 85.19 99 GLN A C 1
ATOM 780 O O . GLN A 1 99 ? -1.505 14.439 -16.469 1.00 85.19 99 GLN A O 1
ATOM 785 N N . LYS A 1 100 ? -1.416 13.054 -18.224 1.00 84.06 100 LYS A N 1
ATOM 786 C CA . LYS A 1 100 ? -2.702 12.401 -17.959 1.00 84.06 100 LYS A CA 1
ATOM 787 C C . LYS A 1 100 ? -2.757 11.781 -16.559 1.00 84.06 100 LYS A C 1
ATOM 789 O O . LYS A 1 100 ? -3.747 11.962 -15.857 1.00 84.06 100 LYS A O 1
ATOM 794 N N . LYS A 1 101 ? -1.690 11.096 -16.127 1.00 81.31 101 LYS A N 1
ATOM 795 C CA . LYS A 1 101 ? -1.629 10.443 -14.809 1.00 81.31 101 LYS A CA 1
ATOM 796 C C . LYS A 1 101 ? -1.468 11.444 -13.657 1.00 81.31 101 LYS A C 1
ATOM 798 O O . LYS A 1 101 ? -2.057 11.252 -12.599 1.00 81.31 101 LYS A O 1
ATOM 803 N N . LEU A 1 102 ? -0.702 12.521 -13.848 1.00 81.62 102 LEU A N 1
ATOM 804 C CA . LEU A 1 102 ? -0.459 13.537 -12.813 1.00 81.62 102 LEU A CA 1
ATOM 805 C C . LEU A 1 102 ? -1.597 14.562 -12.700 1.00 81.62 102 LEU A C 1
ATOM 807 O O . LEU A 1 102 ? -1.854 15.056 -11.604 1.00 81.62 102 LEU A O 1
ATOM 811 N N . SER A 1 103 ? -2.292 14.856 -13.801 1.00 75.81 103 SER A N 1
ATOM 812 C CA . SER A 1 103 ? -3.452 15.758 -13.847 1.00 75.81 103 SER A CA 1
ATOM 813 C C . SER A 1 103 ? -4.766 15.091 -13.436 1.00 75.81 103 SER A C 1
ATOM 815 O O . SER A 1 103 ? -5.786 15.773 -13.377 1.00 75.81 103 SER A O 1
ATOM 817 N N . GLY A 1 104 ? -4.756 13.787 -13.140 1.00 69.94 104 GLY A N 1
ATOM 818 C CA . GLY A 1 104 ? -5.917 13.082 -12.604 1.00 69.94 104 GLY A CA 1
ATOM 819 C C . GLY A 1 104 ? -6.448 13.747 -11.329 1.00 69.94 104 GLY A C 1
ATOM 820 O O . GLY A 1 104 ? -5.673 14.169 -10.457 1.00 69.94 104 GLY A O 1
ATOM 821 N N . SER A 1 105 ? -7.776 13.847 -11.237 1.00 59.72 105 SER A N 1
ATOM 822 C CA . SER A 1 105 ? -8.484 14.453 -10.112 1.00 59.72 105 SER A CA 1
ATOM 823 C C . SER A 1 105 ? -8.112 13.763 -8.803 1.00 59.72 105 SER A C 1
ATOM 825 O O . SER A 1 105 ? -8.286 12.557 -8.659 1.00 59.72 105 SER A O 1
ATOM 827 N N . LEU A 1 106 ? -7.650 14.551 -7.831 1.00 59.00 106 LEU A N 1
ATOM 828 C CA . LEU A 1 106 ? -7.290 14.102 -6.478 1.00 59.00 106 LEU A CA 1
ATOM 829 C C . LEU A 1 106 ? -8.467 13.468 -5.706 1.00 59.00 106 LEU A C 1
ATOM 831 O O . LEU A 1 106 ? -8.242 12.820 -4.696 1.00 59.00 106 LEU A O 1
ATOM 835 N N . ILE A 1 107 ? -9.704 13.674 -6.171 1.00 52.72 107 ILE A N 1
ATOM 836 C CA . ILE A 1 107 ? -10.945 13.387 -5.434 1.00 52.72 107 ILE A CA 1
ATOM 837 C C . ILE A 1 107 ? -11.581 12.037 -5.835 1.00 52.72 107 ILE A C 1
ATOM 839 O O . ILE A 1 107 ? -12.325 11.469 -5.050 1.00 52.72 107 ILE A O 1
ATOM 843 N N . LEU A 1 108 ? -11.260 11.486 -7.013 1.00 49.47 108 LEU A N 1
ATOM 844 C CA . LEU A 1 108 ? -11.898 10.276 -7.579 1.00 49.47 108 LEU A CA 1
ATOM 845 C C . LEU A 1 108 ? -11.103 8.972 -7.349 1.00 49.47 108 LEU A C 1
ATOM 847 O O . LEU A 1 108 ? -11.387 7.950 -7.956 1.00 49.47 108 LEU A O 1
ATOM 851 N N . SER A 1 109 ? -10.086 8.986 -6.482 1.00 51.31 109 SER A N 1
ATOM 852 C CA . SER A 1 109 ? -9.208 7.822 -6.257 1.00 51.31 109 SER A CA 1
ATOM 853 C C . SER A 1 109 ? -9.817 6.713 -5.381 1.00 51.31 109 SER A C 1
ATOM 855 O O . SER A 1 109 ? -9.182 5.669 -5.230 1.00 51.31 109 SER A O 1
ATOM 857 N N . ASP A 1 110 ? -10.987 6.922 -4.775 1.00 52.56 110 ASP A N 1
ATOM 858 C CA . ASP A 1 110 ? -11.613 5.936 -3.873 1.00 52.56 110 ASP A CA 1
ATOM 859 C C . ASP A 1 110 ? -12.454 4.879 -4.633 1.00 52.56 110 ASP A C 1
ATOM 861 O O . ASP A 1 110 ? -12.945 3.947 -4.005 1.00 52.56 110 ASP A O 1
ATOM 865 N N . GLU A 1 111 ? -12.617 4.987 -5.962 1.00 49.25 111 GLU A N 1
ATOM 866 C CA . GLU A 1 111 ? -13.693 4.283 -6.690 1.00 49.25 111 GLU A CA 1
ATOM 867 C C . GLU A 1 111 ? -13.310 2.950 -7.375 1.00 49.25 111 GLU A C 1
ATOM 869 O O . GLU A 1 111 ? -14.200 2.206 -7.762 1.00 49.25 111 GLU A O 1
ATOM 874 N N . ASP A 1 112 ? -12.030 2.559 -7.441 1.00 52.53 112 ASP A N 1
ATOM 875 C CA . ASP A 1 112 ? -11.598 1.315 -8.127 1.00 52.53 112 ASP A CA 1
ATOM 876 C C . ASP A 1 112 ? -10.836 0.340 -7.211 1.00 52.53 112 ASP A C 1
ATOM 878 O O . ASP A 1 112 ? -9.821 -0.269 -7.572 1.00 52.53 112 ASP A O 1
ATOM 882 N N . VAL A 1 113 ? -11.300 0.175 -5.973 1.00 60.25 113 VAL A N 1
ATOM 883 C CA . VAL A 1 113 ? -10.853 -0.960 -5.165 1.00 60.25 113 VAL A CA 1
ATOM 884 C C . VAL A 1 113 ? -11.611 -2.194 -5.653 1.00 60.25 113 VAL A C 1
ATOM 886 O O . VAL A 1 113 ? -12.773 -2.373 -5.307 1.00 60.25 113 VAL A O 1
ATOM 889 N N . ASP A 1 114 ? -10.963 -3.044 -6.458 1.00 71.56 114 ASP A N 1
ATOM 890 C CA . ASP A 1 114 ? -11.533 -4.323 -6.900 1.00 71.56 114 ASP A CA 1
ATOM 891 C C . ASP A 1 114 ? -11.772 -5.234 -5.680 1.00 71.56 114 ASP A C 1
ATOM 893 O O . ASP A 1 114 ? -10.906 -5.996 -5.224 1.00 71.56 114 ASP A O 1
ATOM 897 N N . GLU A 1 115 ? -12.961 -5.099 -5.091 1.00 79.00 115 GLU A N 1
ATOM 898 C CA . GLU A 1 115 ? -13.381 -5.841 -3.909 1.00 79.00 115 GLU A CA 1
ATOM 899 C C . GLU A 1 115 ? -13.326 -7.352 -4.152 1.00 79.00 115 GLU A C 1
ATOM 901 O O . GLU A 1 115 ? -13.079 -8.123 -3.217 1.00 79.00 115 GLU A O 1
ATOM 906 N N . ALA A 1 116 ? -13.533 -7.795 -5.398 1.00 83.19 116 ALA A N 1
ATOM 907 C CA . ALA A 1 116 ? -13.449 -9.201 -5.763 1.00 83.19 116 ALA A CA 1
ATOM 908 C C . ALA A 1 116 ? -11.999 -9.697 -5.677 1.00 83.19 116 ALA A C 1
ATOM 910 O O . ALA A 1 116 ? -11.749 -10.733 -5.048 1.00 83.19 116 ALA A O 1
ATOM 911 N N . GLU A 1 117 ? -11.040 -8.930 -6.204 1.00 86.44 117 GLU A N 1
ATOM 912 C CA . GLU A 1 117 ? -9.610 -9.253 -6.126 1.00 86.44 117 GLU A CA 1
ATOM 913 C C . GLU A 1 117 ? -9.123 -9.322 -4.667 1.00 86.44 117 GLU A C 1
ATOM 915 O O . GLU A 1 117 ? -8.412 -10.251 -4.261 1.00 86.44 117 GLU A O 1
ATOM 920 N N . ILE A 1 118 ? -9.526 -8.362 -3.829 1.00 86.94 118 ILE A N 1
ATOM 921 C CA . ILE A 1 118 ? -9.133 -8.350 -2.412 1.00 86.94 118 ILE A CA 1
ATOM 922 C C . ILE A 1 118 ? -9.789 -9.498 -1.653 1.00 86.94 118 ILE A C 1
ATOM 924 O O . ILE A 1 118 ? -9.132 -10.134 -0.826 1.00 86.94 118 ILE A O 1
ATOM 928 N N . ARG A 1 119 ? -11.053 -9.813 -1.948 1.00 86.38 119 ARG A N 1
ATOM 929 C CA . ARG A 1 119 ? -11.748 -10.962 -1.359 1.00 86.38 119 ARG A CA 1
ATOM 930 C C . ARG A 1 119 ? -11.042 -12.270 -1.694 1.00 86.38 119 ARG A C 1
ATOM 932 O O . ARG A 1 119 ? -10.920 -13.131 -0.820 1.00 86.38 119 ARG A O 1
ATOM 939 N N . GLU A 1 120 ? -10.572 -12.439 -2.927 1.00 87.44 120 GLU A N 1
ATOM 940 C CA . GLU A 1 120 ? -9.800 -13.617 -3.321 1.00 87.44 120 GLU A CA 1
ATOM 941 C C . GLU A 1 120 ? -8.478 -13.697 -2.548 1.00 87.44 120 GLU A C 1
ATOM 943 O O . GLU A 1 120 ? -8.170 -14.732 -1.952 1.00 87.44 120 GLU A O 1
ATOM 948 N N . LYS A 1 121 ? -7.734 -12.586 -2.462 1.00 88.56 121 LYS A N 1
ATOM 949 C CA . LYS A 1 121 ? -6.482 -12.513 -1.691 1.00 88.56 121 LYS A CA 1
ATOM 950 C C . LYS A 1 121 ? -6.704 -12.780 -0.200 1.00 88.56 121 LYS A C 1
ATOM 952 O O . LYS A 1 121 ? -5.906 -13.494 0.403 1.00 88.56 121 LYS A O 1
ATOM 957 N N . TYR A 1 122 ? -7.785 -12.269 0.390 1.00 88.75 122 TYR A N 1
ATOM 958 C CA . TYR A 1 122 ? -8.152 -12.539 1.783 1.00 88.75 122 TYR A CA 1
ATOM 959 C C . TYR A 1 122 ? -8.441 -14.030 1.989 1.00 88.75 122 TYR A C 1
ATOM 961 O O . TYR A 1 122 ? -7.840 -14.660 2.859 1.00 88.75 122 TYR A O 1
ATOM 969 N N . LYS A 1 123 ? -9.272 -14.640 1.128 1.00 88.31 123 LYS A N 1
ATOM 970 C CA . LYS A 1 123 ? -9.533 -16.090 1.164 1.00 88.31 123 LYS A CA 1
ATOM 971 C C . LYS A 1 123 ? -8.246 -16.901 1.021 1.00 88.31 123 LYS A C 1
ATOM 973 O O . LYS A 1 123 ? -8.084 -17.889 1.729 1.00 88.31 123 LYS A O 1
ATOM 978 N N . TYR A 1 124 ? -7.334 -16.484 0.145 1.00 87.75 124 TYR A N 1
ATOM 979 C CA . TYR A 1 124 ? -6.043 -17.140 -0.049 1.00 87.75 124 TYR A CA 1
ATOM 980 C C . TYR A 1 124 ? -5.154 -17.078 1.202 1.00 87.75 124 TYR A C 1
ATOM 982 O O . TYR A 1 124 ? -4.496 -18.062 1.527 1.00 87.75 124 TYR A O 1
ATOM 990 N N . VAL A 1 125 ? -5.135 -15.951 1.917 1.00 87.81 125 VAL A N 1
ATOM 991 C CA . VAL A 1 125 ? -4.302 -15.786 3.120 1.00 87.81 125 VAL A CA 1
ATOM 992 C C . VAL A 1 125 ? -4.874 -16.552 4.317 1.00 87.81 125 VAL A C 1
ATOM 994 O O . VAL A 1 125 ? -4.108 -17.222 5.004 1.00 87.81 125 VAL A O 1
ATOM 997 N N . VAL A 1 126 ? -6.195 -16.495 4.516 1.00 85.19 126 VAL A N 1
ATOM 998 C CA . VAL A 1 126 ? -6.890 -17.021 5.709 1.00 85.19 126 VAL A CA 1
ATOM 999 C C . VAL A 1 126 ? -7.263 -18.497 5.564 1.00 85.19 126 VAL A C 1
ATOM 1001 O O . VAL A 1 126 ? -7.081 -19.303 6.470 1.00 85.19 126 VAL A O 1
ATOM 1004 N N . LYS A 1 127 ? -7.819 -18.872 4.406 1.00 81.44 127 LYS A N 1
ATOM 1005 C CA . LYS A 1 127 ? -8.378 -20.212 4.141 1.00 81.44 127 LYS A CA 1
ATOM 1006 C C . LYS A 1 127 ? -7.574 -21.002 3.104 1.00 81.44 127 LYS A C 1
ATOM 1008 O O . LYS A 1 127 ? -7.907 -22.151 2.819 1.00 81.44 127 LYS A O 1
ATOM 1013 N N . GLY A 1 128 ? -6.555 -20.400 2.491 1.00 78.12 128 GLY A N 1
ATOM 1014 C CA . GLY A 1 128 ? -5.799 -21.023 1.410 1.00 78.12 128 GLY A CA 1
ATOM 1015 C C . GLY A 1 128 ? -4.915 -22.167 1.897 1.00 78.12 128 GLY A C 1
ATOM 1016 O O . GLY A 1 128 ? -4.136 -22.022 2.839 1.00 78.12 128 GLY A O 1
ATOM 1017 N N . ASN A 1 129 ? -4.982 -23.309 1.209 1.00 79.25 129 ASN A N 1
ATOM 1018 C CA . ASN A 1 129 ? -4.072 -24.422 1.462 1.00 79.25 129 ASN A CA 1
ATOM 1019 C C . ASN A 1 129 ? -2.681 -24.107 0.883 1.00 79.25 129 ASN A C 1
ATOM 1021 O O . ASN A 1 129 ? -2.411 -24.316 -0.305 1.00 79.25 129 ASN A O 1
ATOM 1025 N N . ARG A 1 130 ? -1.799 -23.603 1.750 1.00 76.62 130 ARG A N 1
ATOM 1026 C CA . ARG A 1 130 ? -0.423 -23.219 1.405 1.00 76.62 130 ARG A CA 1
ATOM 1027 C C . ARG A 1 130 ? 0.434 -24.404 0.976 1.00 76.62 130 ARG A C 1
ATOM 1029 O O . ARG A 1 130 ? 1.260 -24.261 0.079 1.00 76.62 130 ARG A O 1
ATOM 1036 N N . GLU A 1 131 ? 0.224 -25.575 1.571 1.00 77.44 131 GLU A N 1
ATOM 1037 C CA . GLU A 1 131 ? 0.988 -26.781 1.240 1.00 77.44 131 GLU A CA 1
ATOM 1038 C C . GLU A 1 131 ? 0.696 -27.256 -0.181 1.00 77.44 131 GLU A C 1
ATOM 1040 O O . GLU A 1 131 ? 1.621 -27.578 -0.925 1.00 77.44 131 GLU A O 1
ATOM 1045 N N . LYS A 1 132 ? -0.574 -27.204 -0.600 1.00 81.31 132 LYS A N 1
ATOM 1046 C CA . LYS A 1 132 ? -0.981 -27.570 -1.961 1.00 81.31 132 LYS A CA 1
ATOM 1047 C C . LYS A 1 132 ? -0.347 -26.657 -3.013 1.00 81.31 132 LYS A C 1
ATOM 1049 O O . LYS A 1 132 ? 0.144 -27.145 -4.025 1.00 81.31 132 LYS A O 1
ATOM 1054 N N . GLU A 1 133 ? -0.336 -25.343 -2.792 1.00 81.44 133 GLU A N 1
ATOM 1055 C CA . GLU A 1 133 ? 0.308 -24.394 -3.716 1.00 81.44 133 GLU A CA 1
ATOM 1056 C C . GLU A 1 133 ? 1.832 -24.549 -3.706 1.00 81.44 133 GLU A C 1
ATOM 1058 O O . GLU A 1 133 ? 2.445 -24.600 -4.772 1.00 81.44 133 GLU A O 1
ATOM 1063 N N . ARG A 1 134 ? 2.445 -24.717 -2.528 1.00 82.88 134 ARG A N 1
ATOM 1064 C CA . ARG A 1 134 ? 3.881 -24.997 -2.407 1.00 82.88 134 ARG A CA 1
ATOM 1065 C C . ARG A 1 134 ? 4.265 -26.246 -3.195 1.00 82.88 134 ARG A C 1
ATOM 1067 O O . ARG A 1 134 ? 5.259 -26.217 -3.912 1.00 82.88 134 ARG A O 1
ATOM 1074 N N . PHE A 1 135 ? 3.474 -27.311 -3.099 1.00 83.06 135 PHE A N 1
ATOM 1075 C CA . PHE A 1 135 ? 3.714 -28.552 -3.825 1.00 83.06 135 PHE A CA 1
ATOM 1076 C C . PHE A 1 135 ? 3.606 -28.364 -5.346 1.00 83.06 135 PHE A C 1
ATOM 1078 O O . PHE A 1 135 ? 4.502 -28.790 -6.071 1.00 83.06 135 PHE A O 1
ATOM 1085 N N . LYS A 1 136 ? 2.586 -27.642 -5.837 1.00 86.38 136 LYS A N 1
ATOM 1086 C CA . LYS A 1 136 ? 2.456 -27.308 -7.270 1.00 86.38 136 LYS A CA 1
ATOM 1087 C C . LYS A 1 136 ? 3.679 -26.555 -7.804 1.00 86.38 136 LYS A C 1
ATOM 1089 O O . LYS A 1 136 ? 4.262 -26.969 -8.803 1.00 86.38 136 LYS A O 1
ATOM 1094 N N . TYR A 1 137 ? 4.084 -25.471 -7.138 1.00 86.25 137 TYR A N 1
ATOM 1095 C CA . TYR A 1 137 ? 5.249 -24.684 -7.560 1.00 86.25 137 TYR A CA 1
ATOM 1096 C C . TYR A 1 137 ? 6.564 -25.456 -7.385 1.00 86.25 137 TYR A C 1
ATOM 1098 O O . TYR A 1 137 ? 7.496 -25.251 -8.159 1.00 86.25 137 TYR A O 1
ATOM 1106 N N . SER A 1 138 ? 6.625 -26.392 -6.431 1.00 85.25 138 SER A N 1
ATOM 1107 C CA . SER A 1 138 ? 7.753 -27.312 -6.279 1.00 85.25 138 SER A CA 1
ATOM 1108 C C . SER A 1 138 ? 7.878 -28.268 -7.462 1.00 85.25 138 SER A C 1
ATOM 1110 O O . SER A 1 138 ? 8.976 -28.418 -7.983 1.00 85.25 138 SER A O 1
ATOM 1112 N N . ILE A 1 139 ? 6.776 -28.867 -7.930 1.00 88.69 139 ILE A N 1
ATOM 1113 C CA . ILE A 1 139 ? 6.785 -29.742 -9.115 1.00 88.69 139 ILE A CA 1
ATOM 1114 C C . ILE A 1 139 ? 7.258 -28.967 -10.346 1.00 88.69 139 ILE A C 1
ATOM 1116 O O . ILE A 1 139 ? 8.156 -29.417 -11.052 1.00 88.69 139 ILE A O 1
ATOM 1120 N N . ILE A 1 140 ? 6.696 -27.779 -10.578 1.00 87.94 140 ILE A N 1
ATOM 1121 C CA . ILE A 1 140 ? 7.067 -26.932 -11.720 1.00 87.94 140 ILE A CA 1
ATOM 1122 C C . ILE A 1 140 ? 8.547 -26.532 -11.634 1.00 87.94 140 ILE A C 1
ATOM 1124 O O . ILE A 1 140 ? 9.271 -26.634 -12.622 1.00 87.94 140 ILE A O 1
ATOM 1128 N N . GLY A 1 141 ? 9.022 -26.139 -10.449 1.00 86.19 141 GLY A N 1
ATOM 1129 C CA . GLY A 1 141 ? 10.433 -25.832 -10.213 1.00 86.19 141 GLY A CA 1
ATOM 1130 C C . GLY A 1 141 ? 11.356 -27.021 -10.494 1.00 86.19 141 GLY A C 1
ATOM 1131 O O . GLY A 1 141 ? 12.387 -26.845 -11.138 1.00 86.19 141 GLY A O 1
ATOM 1132 N N . CYS A 1 142 ? 10.971 -28.235 -10.086 1.00 87.94 142 CYS A N 1
ATOM 1133 C CA . CYS A 1 142 ? 11.714 -29.458 -10.395 1.00 87.94 142 CYS A CA 1
ATOM 1134 C C . CYS A 1 142 ? 11.768 -29.739 -11.903 1.00 87.94 142 CYS A C 1
ATOM 1136 O O . CYS A 1 142 ? 12.835 -30.083 -12.402 1.00 87.94 142 CYS A O 1
ATOM 1138 N N . ILE A 1 143 ? 10.668 -29.533 -12.638 1.00 89.62 143 ILE A N 1
ATOM 1139 C CA . ILE A 1 143 ? 10.639 -29.685 -14.103 1.00 89.62 143 ILE A CA 1
ATOM 1140 C C . ILE A 1 143 ? 11.641 -28.726 -14.757 1.00 89.62 143 ILE A C 1
ATOM 1142 O O . ILE A 1 143 ? 12.489 -29.169 -15.525 1.00 89.62 143 ILE A O 1
ATOM 1146 N N . PHE A 1 144 ? 11.615 -27.436 -14.401 1.00 88.12 144 PHE A N 1
ATOM 1147 C CA . PHE A 1 144 ? 12.590 -26.465 -14.918 1.00 88.12 144 PHE A CA 1
ATOM 1148 C C . PHE A 1 144 ? 14.035 -26.805 -14.528 1.00 88.12 144 PHE A C 1
ATOM 1150 O O . PHE A 1 144 ? 14.946 -26.592 -15.327 1.00 88.12 144 PHE A O 1
ATOM 1157 N N . GLY A 1 145 ? 14.249 -27.371 -13.336 1.00 86.56 145 GLY A N 1
ATOM 1158 C CA . GLY A 1 145 ? 15.559 -27.849 -12.893 1.00 86.56 145 GLY A CA 1
ATOM 1159 C C . GLY A 1 145 ? 16.094 -28.997 -13.754 1.00 86.56 145 GLY A C 1
ATOM 1160 O O . GLY A 1 145 ? 17.249 -28.960 -14.169 1.00 86.56 145 GLY A O 1
ATOM 1161 N N . VAL A 1 146 ? 15.251 -29.978 -14.091 1.00 87.50 146 VAL A N 1
ATOM 1162 C CA . VAL A 1 146 ? 15.624 -31.079 -14.998 1.00 87.50 146 VAL A CA 1
ATOM 1163 C C . VAL A 1 146 ? 15.917 -30.549 -16.404 1.00 87.50 146 VAL A C 1
ATOM 1165 O O . VAL A 1 146 ? 16.928 -30.920 -17.002 1.00 87.50 146 VAL A O 1
ATOM 1168 N N . THR A 1 147 ? 15.105 -29.616 -16.910 1.00 84.00 147 THR A N 1
ATOM 1169 C CA . THR A 1 147 ? 15.339 -28.971 -18.212 1.00 84.00 147 THR A CA 1
ATOM 1170 C C . THR A 1 147 ? 16.663 -28.202 -18.247 1.00 84.00 147 THR A C 1
ATOM 1172 O O . THR A 1 147 ? 17.356 -28.228 -19.260 1.00 84.00 147 THR A O 1
ATOM 1175 N N . ALA A 1 148 ? 17.063 -27.566 -17.142 1.00 85.75 148 ALA A N 1
ATOM 1176 C CA . ALA A 1 148 ? 18.348 -26.875 -17.045 1.00 85.75 148 ALA A CA 1
ATOM 1177 C C . ALA A 1 148 ? 19.544 -27.830 -17.199 1.00 85.75 148 ALA A C 1
ATOM 1179 O O . ALA A 1 148 ? 20.501 -27.504 -17.901 1.00 85.75 148 ALA A O 1
ATOM 1180 N N . ILE A 1 149 ? 19.465 -29.023 -16.599 1.00 84.62 149 ILE A N 1
ATOM 1181 C CA . ILE A 1 149 ? 20.506 -30.059 -16.703 1.00 84.62 149 ILE A CA 1
ATOM 1182 C C . ILE A 1 149 ? 20.600 -30.583 -18.144 1.00 84.62 149 ILE A C 1
ATOM 1184 O O . ILE A 1 149 ? 21.695 -30.709 -18.688 1.00 84.62 149 ILE A O 1
ATOM 1188 N N . LEU A 1 150 ? 19.458 -30.827 -18.797 1.00 82.69 150 LEU A N 1
ATOM 1189 C CA . LEU A 1 150 ? 19.415 -31.300 -20.188 1.00 82.69 150 LEU A CA 1
ATOM 1190 C C . LEU A 1 150 ? 19.952 -30.260 -21.186 1.00 82.69 150 LEU A C 1
ATOM 1192 O O . LEU A 1 150 ? 20.693 -30.609 -22.108 1.00 82.69 150 LEU A O 1
ATOM 1196 N N . LEU A 1 151 ? 19.620 -28.979 -20.995 1.00 81.25 151 LEU A N 1
ATOM 1197 C CA . LEU A 1 151 ? 20.101 -27.885 -21.847 1.00 81.25 151 LEU A CA 1
ATOM 1198 C C . LEU A 1 151 ? 21.597 -27.605 -21.661 1.00 81.25 151 LEU A C 1
ATOM 1200 O O . LEU A 1 151 ? 22.270 -27.247 -22.628 1.00 81.25 151 LEU A O 1
ATOM 1204 N N . GLY A 1 152 ? 22.132 -27.824 -20.455 1.00 77.31 152 GLY A N 1
ATOM 1205 C CA . GLY A 1 152 ? 23.569 -27.717 -20.181 1.00 77.31 152 GLY A CA 1
ATOM 1206 C C . GLY A 1 152 ? 24.409 -28.689 -20.999 1.00 77.31 152 GLY A C 1
ATOM 1207 O O . GLY A 1 152 ? 25.504 -28.333 -21.423 1.00 77.31 152 GLY A O 1
ATOM 1208 N N . ASN A 1 153 ? 23.856 -29.865 -21.299 1.00 74.56 153 ASN A N 1
ATOM 1209 C CA . ASN A 1 153 ? 24.540 -30.891 -22.080 1.00 74.56 153 ASN A CA 1
ATOM 1210 C C . ASN A 1 153 ? 24.404 -30.709 -23.604 1.00 74.56 153 ASN A C 1
ATOM 1212 O O . ASN A 1 153 ? 25.115 -31.381 -24.342 1.00 74.56 153 ASN A O 1
ATOM 1216 N N . THR A 1 154 ? 23.497 -29.849 -24.090 1.00 76.00 154 THR A N 1
ATOM 1217 C CA . THR A 1 154 ? 23.113 -29.802 -25.519 1.00 76.00 154 THR A CA 1
ATOM 1218 C C . THR A 1 154 ? 23.261 -28.433 -26.188 1.00 76.00 154 THR A C 1
ATOM 1220 O O . THR A 1 154 ? 23.730 -28.371 -27.319 1.00 76.00 154 THR A O 1
ATOM 1223 N N . VAL A 1 155 ? 22.871 -27.338 -25.524 1.00 71.25 155 VAL A N 1
ATOM 1224 C CA . VAL A 1 155 ? 22.728 -25.998 -26.146 1.00 71.25 155 VAL A CA 1
ATOM 1225 C C . VAL A 1 155 ? 23.751 -24.984 -25.605 1.00 71.25 155 VAL A C 1
ATOM 1227 O O . VAL A 1 155 ? 24.025 -23.975 -26.251 1.00 71.25 155 VAL A O 1
ATOM 1230 N N . GLY A 1 156 ? 24.361 -25.260 -24.447 1.00 75.94 156 GLY A N 1
ATOM 1231 C CA . GLY A 1 156 ? 25.430 -24.449 -23.855 1.00 75.94 156 GLY A CA 1
ATOM 1232 C C . GLY A 1 156 ? 25.079 -23.832 -22.495 1.00 75.94 156 GLY A C 1
ATOM 1233 O O . GLY A 1 156 ? 23.927 -23.802 -22.056 1.00 75.94 156 GLY A O 1
ATOM 1234 N N . MET A 1 157 ? 26.105 -23.323 -21.805 1.00 77.12 157 MET A N 1
ATOM 1235 C CA . MET A 1 157 ? 26.046 -22.909 -20.392 1.00 77.12 157 MET A CA 1
ATOM 1236 C C . MET A 1 157 ? 25.084 -21.733 -20.117 1.00 77.12 157 MET A C 1
ATOM 1238 O O . MET A 1 157 ? 24.536 -21.622 -19.021 1.00 77.12 157 MET A O 1
ATOM 1242 N N . THR A 1 158 ? 24.815 -20.882 -21.111 1.00 78.38 158 THR A N 1
ATOM 1243 C CA . THR A 1 158 ? 23.902 -19.730 -20.991 1.00 78.38 158 THR A CA 1
ATOM 1244 C C . THR A 1 158 ? 22.429 -20.145 -20.921 1.00 78.38 158 THR A C 1
ATOM 1246 O O . THR A 1 158 ? 21.685 -19.629 -20.084 1.00 78.38 158 THR A O 1
ATOM 1249 N N . ALA A 1 159 ? 22.007 -21.119 -21.734 1.00 80.31 159 ALA A N 1
ATOM 1250 C CA . ALA A 1 159 ? 20.641 -21.650 -21.724 1.00 80.31 159 ALA A CA 1
ATOM 1251 C C . ALA A 1 159 ? 20.346 -22.440 -20.436 1.00 80.31 159 ALA A C 1
ATOM 1253 O O . ALA A 1 159 ? 19.276 -22.295 -19.841 1.00 80.31 159 ALA A O 1
ATOM 1254 N N . ALA A 1 160 ? 21.327 -23.212 -19.957 1.00 82.94 160 ALA A N 1
ATOM 1255 C CA . ALA A 1 160 ? 21.249 -23.915 -18.677 1.00 82.94 160 ALA A CA 1
ATOM 1256 C C . ALA A 1 160 ? 21.134 -22.949 -17.488 1.00 82.94 160 ALA A C 1
ATOM 1258 O O . ALA A 1 160 ? 20.305 -23.153 -16.599 1.00 82.94 160 ALA A O 1
ATOM 1259 N N . GLY A 1 161 ? 21.912 -21.859 -17.500 1.00 84.31 161 GLY A N 1
ATOM 1260 C CA . GLY A 1 161 ? 21.842 -20.811 -16.481 1.00 84.31 161 GLY A CA 1
ATOM 1261 C C . GLY A 1 161 ? 20.467 -20.137 -16.412 1.00 84.31 161 GLY A C 1
ATOM 1262 O O . GLY A 1 161 ? 19.917 -19.972 -15.323 1.00 84.31 161 GLY A O 1
ATOM 1263 N N . ALA A 1 162 ? 19.867 -19.812 -17.563 1.00 85.69 162 ALA A N 1
ATOM 1264 C CA . ALA A 1 162 ? 18.533 -19.212 -17.624 1.00 85.69 162 ALA A CA 1
ATOM 1265 C C . ALA A 1 162 ? 17.435 -20.152 -17.085 1.00 85.69 162 ALA A C 1
ATOM 1267 O O . ALA A 1 162 ? 16.595 -19.732 -16.285 1.00 85.69 162 ALA A O 1
ATOM 1268 N N . ALA A 1 163 ? 17.466 -21.434 -17.462 1.00 84.88 163 ALA A N 1
ATOM 1269 C CA . ALA A 1 163 ? 16.526 -22.438 -16.960 1.00 84.88 163 ALA A CA 1
ATOM 1270 C C . ALA A 1 163 ? 16.704 -22.703 -15.451 1.00 84.88 163 ALA A C 1
ATOM 1272 O O . ALA A 1 163 ? 15.717 -22.816 -14.721 1.00 84.88 163 ALA A O 1
ATOM 1273 N N . GLY A 1 164 ? 17.947 -22.713 -14.957 1.00 85.62 164 GLY A N 1
ATOM 1274 C CA . GLY A 1 164 ? 18.246 -22.816 -13.526 1.00 85.62 164 GLY A CA 1
ATOM 1275 C C . GLY A 1 164 ? 17.723 -21.617 -12.727 1.00 85.62 164 GLY A C 1
ATOM 1276 O O . GLY A 1 164 ? 17.102 -21.787 -11.675 1.00 85.62 164 GLY A O 1
ATOM 1277 N N . ALA A 1 165 ? 17.882 -20.398 -13.251 1.00 88.12 165 ALA A N 1
ATOM 1278 C CA . ALA A 1 165 ? 17.313 -19.195 -12.646 1.00 88.12 165 ALA A CA 1
ATOM 1279 C C . ALA A 1 165 ? 15.773 -19.240 -12.611 1.00 88.12 165 ALA A C 1
ATOM 1281 O O . ALA A 1 165 ? 15.169 -18.895 -11.590 1.00 88.12 165 ALA A O 1
ATOM 1282 N N . ALA A 1 166 ? 15.133 -19.722 -13.682 1.00 87.31 166 ALA A N 1
ATOM 1283 C CA . ALA A 1 166 ? 13.684 -19.919 -13.733 1.00 87.31 166 ALA A CA 1
ATOM 1284 C C . ALA A 1 166 ? 13.199 -20.958 -12.705 1.00 87.31 166 ALA A C 1
ATOM 1286 O O . ALA A 1 166 ? 12.188 -20.733 -12.037 1.00 87.31 166 ALA A O 1
ATOM 1287 N N . ALA A 1 167 ? 13.944 -22.050 -12.503 1.00 87.94 167 ALA A N 1
ATOM 1288 C CA . ALA A 1 167 ? 13.638 -23.050 -11.480 1.00 87.94 167 ALA A CA 1
ATOM 1289 C C . ALA A 1 167 ? 13.650 -22.438 -10.066 1.00 87.94 167 ALA A C 1
ATOM 1291 O O . ALA A 1 167 ? 12.680 -22.573 -9.318 1.00 87.94 167 ALA A O 1
ATOM 1292 N N . ILE A 1 168 ? 14.700 -21.685 -9.718 1.00 88.38 168 ILE A N 1
ATOM 1293 C CA . ILE A 1 168 ? 14.808 -20.990 -8.421 1.00 88.38 168 ILE A CA 1
ATOM 1294 C C . ILE A 1 168 ? 13.683 -19.956 -8.255 1.00 88.38 168 ILE A C 1
ATOM 1296 O O . ILE A 1 168 ? 13.089 -19.818 -7.177 1.00 88.38 168 ILE A O 1
ATOM 1300 N N . TRP A 1 169 ? 13.354 -19.231 -9.326 1.00 89.62 169 TRP A N 1
ATOM 1301 C CA . TRP A 1 169 ? 12.253 -18.273 -9.325 1.00 89.62 169 TRP A CA 1
ATOM 1302 C C . TRP A 1 169 ? 10.918 -18.950 -8.997 1.00 89.62 169 TRP A C 1
ATOM 1304 O O . TRP A 1 169 ? 10.212 -18.493 -8.097 1.00 89.62 169 TRP A O 1
ATOM 1314 N N . MET A 1 170 ? 10.608 -20.067 -9.660 1.00 87.12 170 MET A N 1
ATOM 1315 C CA . MET A 1 170 ? 9.378 -20.836 -9.442 1.00 87.12 170 MET A CA 1
ATOM 1316 C C . MET A 1 170 ? 9.302 -21.407 -8.021 1.00 87.12 170 MET A C 1
ATOM 1318 O O . MET A 1 170 ? 8.281 -21.254 -7.351 1.00 87.12 170 MET A O 1
ATOM 1322 N N . LEU A 1 171 ? 10.400 -21.959 -7.493 1.00 86.94 171 LEU A N 1
ATOM 1323 C CA . LEU A 1 171 ? 10.447 -22.493 -6.123 1.00 86.94 171 LEU A CA 1
ATOM 1324 C C . LEU A 1 171 ? 10.169 -21.428 -5.052 1.00 86.94 171 LEU A C 1
ATOM 1326 O O . LEU A 1 171 ? 9.613 -21.724 -3.993 1.00 86.94 171 LEU A O 1
ATOM 1330 N N . THR A 1 172 ? 10.539 -20.173 -5.316 1.00 87.50 172 THR A N 1
ATOM 1331 C CA . THR A 1 172 ? 10.295 -19.055 -4.390 1.00 87.50 172 THR A CA 1
ATOM 1332 C C . THR A 1 172 ? 8.965 -18.333 -4.633 1.00 87.50 172 THR A C 1
ATOM 1334 O O . THR A 1 172 ? 8.591 -17.467 -3.835 1.00 87.50 172 THR A O 1
ATOM 1337 N N . GLN A 1 173 ? 8.223 -18.693 -5.685 1.00 87.06 173 GLN A N 1
ATOM 1338 C CA . GLN A 1 173 ? 7.010 -17.996 -6.111 1.00 87.06 173 GLN A CA 1
ATOM 1339 C C . GLN A 1 173 ? 5.881 -18.072 -5.076 1.00 87.06 173 GLN A C 1
ATOM 1341 O O . GLN A 1 173 ? 5.251 -17.048 -4.825 1.00 87.06 173 GLN A O 1
ATOM 1346 N N . GLU A 1 174 ? 5.654 -19.222 -4.425 1.00 88.19 174 GLU A N 1
ATOM 1347 C CA . GLU A 1 174 ? 4.613 -19.365 -3.386 1.00 88.19 174 GLU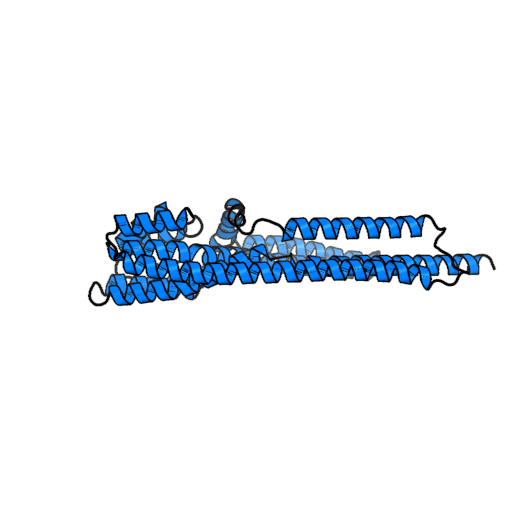 A CA 1
ATOM 1348 C C . GLU A 1 174 ? 4.819 -18.358 -2.251 1.00 88.19 174 GLU A C 1
ATOM 1350 O O . GLU A 1 174 ? 3.910 -17.589 -1.926 1.00 88.19 174 GLU A O 1
ATOM 1355 N N . LYS A 1 175 ? 6.042 -18.290 -1.709 1.00 87.00 175 LYS A N 1
ATOM 1356 C CA . LYS A 1 175 ? 6.381 -17.378 -0.608 1.00 87.00 175 LYS A CA 1
ATOM 1357 C C . LYS A 1 175 ? 6.178 -15.922 -1.012 1.00 87.00 175 LYS A C 1
ATOM 1359 O O . LYS A 1 175 ? 5.663 -15.133 -0.219 1.00 87.00 175 LYS A O 1
ATOM 1364 N N . ARG A 1 176 ? 6.563 -15.557 -2.242 1.00 87.69 176 ARG A N 1
ATOM 1365 C CA . ARG A 1 176 ? 6.366 -14.202 -2.785 1.00 87.69 176 ARG A CA 1
ATOM 1366 C C . ARG A 1 176 ? 4.881 -13.895 -2.959 1.00 87.69 176 ARG A C 1
ATOM 1368 O O . ARG A 1 176 ? 4.425 -12.877 -2.451 1.00 87.69 176 ARG A O 1
ATOM 1375 N N . LYS A 1 177 ? 4.121 -14.786 -3.604 1.00 88.38 177 LYS A N 1
ATOM 1376 C CA . LYS A 1 177 ? 2.670 -14.659 -3.819 1.00 88.38 177 LYS A CA 1
ATOM 1377 C C . LYS A 1 177 ? 1.936 -14.479 -2.493 1.00 88.38 177 LYS A C 1
ATOM 1379 O O . LYS A 1 177 ? 1.166 -13.534 -2.356 1.00 88.38 177 LYS A O 1
ATOM 1384 N N . TYR A 1 178 ? 2.245 -15.302 -1.489 1.00 89.50 178 TYR A N 1
ATOM 1385 C CA . TYR A 1 178 ? 1.688 -15.161 -0.142 1.00 89.50 178 TYR A CA 1
ATOM 1386 C C . TYR A 1 178 ? 2.078 -13.842 0.518 1.00 89.50 178 TYR A C 1
ATOM 1388 O O . TYR A 1 178 ? 1.211 -13.132 1.021 1.00 89.50 178 TYR A O 1
ATOM 1396 N N . LYS A 1 179 ? 3.360 -13.465 0.480 1.00 90.25 179 LYS A N 1
ATOM 1397 C CA . LYS A 1 179 ? 3.822 -12.193 1.051 1.00 90.25 179 LYS A CA 1
ATOM 1398 C C . LYS A 1 179 ? 3.125 -10.995 0.398 1.00 90.25 179 LYS A C 1
ATOM 1400 O O . LYS A 1 179 ? 2.728 -10.077 1.110 1.00 90.25 179 LYS A O 1
ATOM 1405 N N . HIS A 1 180 ? 2.943 -11.010 -0.921 1.00 89.88 180 HIS A N 1
ATOM 1406 C CA . HIS A 1 180 ? 2.235 -9.960 -1.653 1.00 89.88 180 HIS A CA 1
ATOM 1407 C C . HIS A 1 180 ? 0.738 -9.935 -1.334 1.00 89.88 180 HIS A C 1
ATOM 1409 O O . HIS A 1 180 ? 0.222 -8.865 -1.018 1.00 89.88 180 HIS A O 1
ATOM 1415 N N . ALA A 1 181 ? 0.060 -11.087 -1.344 1.00 90.38 181 ALA A N 1
ATOM 1416 C CA . ALA A 1 181 ? -1.356 -11.185 -0.995 1.00 90.38 181 ALA A CA 1
ATOM 1417 C C . ALA A 1 181 ? -1.607 -10.712 0.444 1.00 90.38 181 ALA A C 1
ATOM 1419 O O . ALA A 1 181 ? -2.432 -9.828 0.663 1.00 90.38 181 ALA A O 1
ATOM 1420 N N . ARG A 1 182 ? -0.820 -11.203 1.412 1.00 92.25 182 ARG A N 1
ATOM 1421 C CA . ARG A 1 182 ? -0.903 -10.782 2.817 1.00 92.25 182 ARG A CA 1
ATOM 1422 C C . ARG A 1 182 ? -0.635 -9.291 2.977 1.00 92.25 182 ARG A C 1
ATOM 1424 O O . ARG A 1 182 ? -1.373 -8.634 3.697 1.00 92.25 182 ARG A O 1
ATOM 1431 N N . LYS A 1 183 ? 0.392 -8.746 2.313 1.00 91.69 183 LYS A N 1
ATOM 1432 C CA . LYS A 1 183 ? 0.696 -7.307 2.371 1.00 91.69 183 LYS A CA 1
ATOM 1433 C C . LYS A 1 183 ? -0.449 -6.470 1.798 1.00 91.69 183 LYS A C 1
ATOM 1435 O O . LYS A 1 183 ? -0.765 -5.437 2.372 1.00 91.69 183 LYS A O 1
ATOM 1440 N N . ARG A 1 184 ? -1.068 -6.911 0.695 1.00 90.06 184 ARG A N 1
ATOM 1441 C CA . ARG A 1 184 ? -2.209 -6.210 0.093 1.00 90.06 184 ARG A CA 1
ATOM 1442 C C . ARG A 1 184 ? -3.399 -6.198 1.046 1.00 90.06 184 ARG A C 1
ATOM 1444 O O . ARG A 1 184 ? -3.871 -5.123 1.369 1.00 90.06 184 ARG A O 1
ATOM 1451 N N . VAL A 1 185 ? -3.809 -7.361 1.550 1.00 91.69 185 VAL A N 1
ATOM 1452 C CA . VAL A 1 185 ? -4.935 -7.481 2.491 1.00 91.69 185 VAL A CA 1
ATOM 1453 C C . VAL A 1 185 ? -4.677 -6.680 3.771 1.00 91.69 185 VAL A C 1
ATOM 1455 O O . VAL A 1 185 ? -5.541 -5.923 4.189 1.00 91.69 185 VAL A O 1
ATOM 1458 N N . LEU A 1 186 ? -3.471 -6.763 4.344 1.00 93.06 186 LEU A N 1
ATOM 1459 C CA . LEU A 1 186 ? -3.082 -5.980 5.522 1.00 93.06 186 LEU A CA 1
ATOM 1460 C C . LEU A 1 186 ? -3.233 -4.474 5.283 1.00 93.06 186 LEU A C 1
ATOM 1462 O O . LEU A 1 186 ? -3.792 -3.781 6.123 1.00 93.06 186 LEU A O 1
ATOM 1466 N N . ARG A 1 187 ? -2.772 -3.979 4.130 1.00 91.12 187 ARG A N 1
ATOM 1467 C CA . ARG A 1 187 ? -2.865 -2.559 3.766 1.00 91.12 187 ARG A CA 1
ATOM 1468 C C . ARG A 1 187 ? -4.314 -2.112 3.572 1.00 91.12 187 ARG A C 1
ATOM 1470 O O . ARG A 1 187 ? -4.647 -0.996 3.940 1.00 91.12 187 ARG A O 1
ATOM 1477 N N . GLU A 1 188 ? -5.177 -2.968 3.029 1.00 90.50 188 GLU A N 1
ATOM 1478 C CA . GLU A 1 188 ? -6.616 -2.679 2.928 1.00 90.50 188 GLU A CA 1
ATOM 1479 C C . GLU A 1 188 ? -7.299 -2.641 4.301 1.00 90.50 188 GLU A C 1
ATOM 1481 O O . GLU A 1 188 ? -8.097 -1.743 4.557 1.00 90.50 188 GLU A O 1
ATOM 1486 N N . VAL A 1 189 ? -6.938 -3.549 5.216 1.00 92.88 189 VAL A N 1
ATOM 1487 C CA . VAL A 1 189 ? -7.425 -3.506 6.605 1.00 92.88 189 VAL A CA 1
ATOM 1488 C C . VAL A 1 189 ? -6.965 -2.220 7.296 1.00 92.88 189 VAL A C 1
ATOM 1490 O O . VAL A 1 189 ? -7.794 -1.533 7.881 1.00 92.88 189 VAL A O 1
ATOM 1493 N N . GLU A 1 190 ? -5.684 -1.844 7.186 1.00 92.25 190 GLU A N 1
ATOM 1494 C CA . GLU A 1 190 ? -5.164 -0.588 7.756 1.00 92.25 190 GLU A CA 1
ATOM 1495 C C . GLU A 1 190 ? -5.870 0.654 7.188 1.00 92.25 190 GLU A C 1
ATOM 1497 O O . GLU A 1 190 ? -6.033 1.631 7.911 1.00 92.25 190 GLU A O 1
ATOM 1502 N N . LYS A 1 191 ? -6.330 0.612 5.930 1.00 90.50 191 LYS A N 1
ATOM 1503 C CA . LYS A 1 191 ? -7.075 1.714 5.303 1.00 90.50 191 LYS A CA 1
ATOM 1504 C C . LYS A 1 191 ? -8.528 1.820 5.775 1.00 90.50 191 LYS A C 1
ATOM 1506 O O . LYS A 1 191 ? -9.030 2.929 5.913 1.00 90.50 191 LYS A O 1
ATOM 1511 N N . GLN A 1 192 ? -9.208 0.692 5.977 1.00 89.94 192 GLN A N 1
ATOM 1512 C CA . GLN A 1 192 ? -10.657 0.656 6.236 1.00 89.94 192 GLN A CA 1
ATOM 1513 C C . GLN A 1 192 ? -11.017 0.551 7.728 1.00 89.94 192 GLN A C 1
ATOM 1515 O O . GLN A 1 192 ? -12.108 0.946 8.135 1.00 89.94 192 GLN A O 1
ATOM 1520 N N . PHE A 1 193 ? -10.111 0.028 8.557 1.00 93.25 193 PHE A N 1
ATOM 1521 C CA . PHE A 1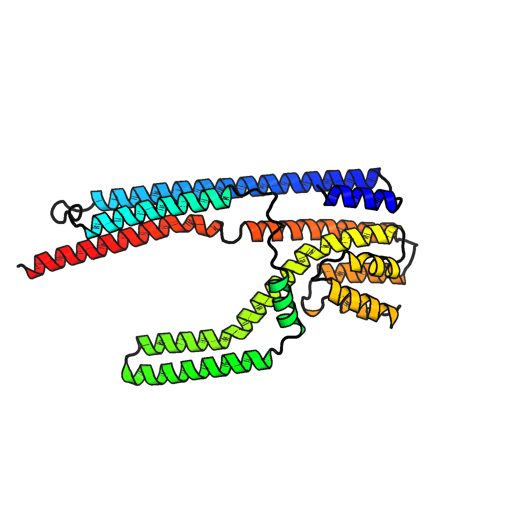 193 ? -10.323 -0.131 9.997 1.00 93.25 193 PHE A CA 1
ATOM 1522 C C . PHE A 1 193 ? -10.590 1.183 10.750 1.00 93.25 193 PHE A C 1
ATOM 1524 O O . PHE A 1 193 ? -11.528 1.192 11.547 1.00 93.25 193 PHE A O 1
ATOM 1531 N N . PRO A 1 194 ? -9.851 2.286 10.516 1.00 91.00 194 PRO A N 1
ATOM 1532 C CA . PRO A 1 194 ? -10.029 3.517 11.294 1.00 91.00 194 PRO A CA 1
ATOM 1533 C C . PRO A 1 194 ? -11.387 4.182 11.050 1.00 91.00 194 PRO A C 1
ATOM 1535 O O . PRO A 1 194 ? -12.023 4.698 11.968 1.00 91.00 194 PRO A O 1
ATOM 1538 N N . GLU A 1 195 ? -11.874 4.104 9.811 1.00 86.19 195 GLU A N 1
ATOM 1539 C CA . GLU A 1 195 ? -13.192 4.611 9.431 1.00 86.19 195 GLU A CA 1
ATOM 1540 C C . GLU A 1 195 ? -14.309 3.833 10.143 1.00 86.19 195 GLU A C 1
ATOM 1542 O O . GLU A 1 195 ? -15.196 4.428 10.753 1.00 86.19 195 GLU A O 1
ATOM 1547 N N . TRP A 1 196 ? -14.226 2.499 10.155 1.00 91.38 196 TRP A N 1
ATOM 1548 C CA . TRP A 1 196 ? -15.163 1.678 10.925 1.00 91.38 196 TRP A CA 1
ATOM 1549 C C . TRP A 1 196 ? -15.063 1.942 12.435 1.00 91.38 196 TRP A C 1
ATOM 1551 O O . TRP A 1 196 ? -16.091 2.043 13.105 1.00 91.38 196 TRP A O 1
ATOM 1561 N N . LEU A 1 197 ? -13.846 2.091 12.972 1.00 90.44 197 LEU A N 1
ATOM 1562 C CA . LEU A 1 197 ? -13.636 2.352 14.395 1.00 90.44 197 LEU A CA 1
ATOM 1563 C C . LEU A 1 197 ? -14.210 3.709 14.818 1.00 90.44 197 LEU A C 1
ATOM 1565 O O . LEU A 1 197 ? -14.725 3.821 15.928 1.00 90.44 197 LEU A O 1
ATOM 1569 N N . MET A 1 198 ? -14.174 4.713 13.937 1.00 83.56 198 MET A N 1
ATOM 1570 C CA . MET A 1 198 ? -14.816 6.005 14.191 1.00 83.56 198 MET A CA 1
ATOM 1571 C C . MET A 1 198 ? -16.325 5.823 14.368 1.00 83.56 198 MET A C 1
ATOM 1573 O O . MET A 1 198 ? -16.880 6.223 15.390 1.00 83.56 198 MET A O 1
ATOM 1577 N N . ASN A 1 199 ? -16.972 5.132 13.428 1.00 82.25 199 ASN A N 1
ATOM 1578 C CA . ASN A 1 199 ? -18.407 4.848 13.501 1.00 82.25 199 ASN A CA 1
ATOM 1579 C C . ASN A 1 199 ? -18.765 4.039 14.757 1.00 82.25 199 ASN A C 1
ATOM 1581 O O . ASN A 1 199 ? -19.797 4.284 15.379 1.00 82.25 199 ASN A O 1
ATOM 1585 N N . LEU A 1 200 ? -17.903 3.100 15.163 1.00 86.88 200 LEU A N 1
ATOM 1586 C CA . LEU A 1 200 ? -18.066 2.376 16.422 1.00 86.88 200 LEU A CA 1
ATOM 1587 C C . LEU A 1 200 ? -17.955 3.312 17.630 1.00 86.88 200 LEU A C 1
ATOM 1589 O O . LEU A 1 200 ? -18.801 3.236 18.512 1.00 86.88 200 LEU A O 1
ATOM 1593 N N . SER A 1 201 ? -16.958 4.201 17.668 1.00 82.12 201 SER A N 1
ATOM 1594 C CA . SER A 1 201 ? -16.757 5.136 18.784 1.00 82.12 201 SER A CA 1
ATOM 1595 C C . SER A 1 201 ? -17.956 6.052 19.024 1.00 82.12 201 SER A C 1
ATOM 1597 O O . SER A 1 201 ? -18.302 6.292 20.175 1.00 82.12 201 SER A O 1
ATOM 1599 N N . LEU A 1 202 ? -18.651 6.470 17.963 1.00 78.31 202 LEU A N 1
ATOM 1600 C CA . LEU A 1 202 ? -19.903 7.221 18.073 1.00 78.31 202 LEU A CA 1
ATOM 1601 C C . LEU A 1 202 ? -21.014 6.384 18.717 1.00 78.31 202 LEU A C 1
ATOM 1603 O O . LEU A 1 202 ? -21.680 6.842 19.637 1.00 78.31 202 LEU A O 1
ATOM 1607 N N . GLN A 1 203 ? -21.176 5.130 18.288 1.00 80.94 203 GLN A N 1
ATOM 1608 C CA . GLN A 1 203 ? -22.169 4.218 18.867 1.00 80.94 203 GLN A CA 1
ATOM 1609 C C . GLN A 1 203 ? -21.839 3.810 20.311 1.00 80.94 203 GLN A C 1
ATOM 1611 O O . GLN A 1 203 ? -22.723 3.386 21.047 1.00 80.94 203 GLN A O 1
ATOM 1616 N N . LEU A 1 204 ? -20.575 3.903 20.730 1.00 82.94 204 LEU A N 1
ATOM 1617 C CA . LEU A 1 204 ? -20.155 3.652 22.113 1.00 82.94 204 LEU A CA 1
ATOM 1618 C C . LEU A 1 204 ? -20.532 4.794 23.067 1.00 82.94 204 LEU A C 1
ATOM 1620 O O . LEU A 1 204 ? -20.495 4.601 24.278 1.00 82.94 204 LEU A O 1
ATOM 1624 N N . GLN A 1 205 ? -20.886 5.976 22.547 1.00 74.88 205 GLN A N 1
ATOM 1625 C CA . GLN A 1 205 ? -21.355 7.092 23.377 1.00 74.88 205 GLN A CA 1
ATOM 1626 C C . GLN A 1 205 ? -22.772 6.850 23.913 1.00 74.88 205 GLN A C 1
ATOM 1628 O O . GLN A 1 205 ? -23.117 7.352 24.980 1.00 74.88 205 GLN A O 1
ATOM 1633 N N . THR A 1 206 ? -23.586 6.085 23.183 1.00 73.56 206 THR A N 1
ATOM 1634 C CA . THR A 1 206 ? -25.004 5.847 23.491 1.00 73.56 206 THR A CA 1
ATOM 1635 C C . THR A 1 206 ? -25.299 4.425 23.945 1.00 73.56 206 THR A C 1
ATOM 1637 O O . THR A 1 206 ? -26.193 4.220 24.765 1.00 73.56 206 THR A O 1
ATOM 1640 N N . ASP A 1 207 ? -24.565 3.439 23.431 1.00 79.00 207 ASP A N 1
ATOM 1641 C CA . ASP A 1 207 ? -24.794 2.022 23.691 1.00 79.00 207 ASP A CA 1
ATOM 1642 C C . ASP A 1 207 ? -23.581 1.347 24.351 1.00 79.00 207 ASP A C 1
ATOM 1644 O O . ASP A 1 207 ? -22.456 1.841 24.342 1.00 79.00 207 ASP A O 1
ATOM 1648 N N . ASN A 1 208 ? -23.804 0.150 24.900 1.00 84.44 208 ASN A N 1
ATOM 1649 C CA . ASN A 1 208 ? -22.714 -0.703 25.369 1.00 84.44 208 ASN A CA 1
ATOM 1650 C C . ASN A 1 208 ? -21.940 -1.340 24.201 1.00 84.44 208 ASN A C 1
ATOM 1652 O O . ASN A 1 208 ? -22.494 -1.582 23.128 1.00 84.44 208 ASN A O 1
ATOM 1656 N N . VAL A 1 209 ? -20.681 -1.717 24.462 1.00 87.25 209 VAL A N 1
ATOM 1657 C CA . VAL A 1 209 ? -19.739 -2.267 23.468 1.00 87.25 209 VAL A CA 1
ATOM 1658 C C . VAL A 1 209 ? -20.342 -3.370 22.603 1.00 87.25 209 VAL A C 1
ATOM 1660 O O . VAL A 1 209 ? -20.197 -3.349 21.381 1.00 87.25 209 VAL A O 1
ATOM 1663 N N . HIS A 1 210 ? -21.044 -4.321 23.213 1.00 88.00 210 HIS A N 1
ATOM 1664 C CA . HIS A 1 210 ? -21.619 -5.452 22.494 1.00 88.00 210 HIS A CA 1
ATOM 1665 C C . HIS A 1 210 ? -22.709 -5.016 21.499 1.00 88.00 210 HIS A C 1
ATOM 1667 O O . HIS A 1 210 ? -22.713 -5.436 20.339 1.00 88.00 210 HIS A O 1
ATOM 1673 N N . VAL A 1 211 ? -23.613 -4.134 21.930 1.00 87.44 211 VAL A N 1
ATOM 1674 C CA . VAL A 1 211 ? -24.679 -3.590 21.079 1.00 87.44 211 VAL A CA 1
ATOM 1675 C C . VAL A 1 211 ? -24.092 -2.720 19.965 1.00 87.44 211 VAL A C 1
ATOM 1677 O O . VAL A 1 211 ? -24.484 -2.885 18.808 1.00 87.44 211 VAL A O 1
ATOM 1680 N N . SER A 1 212 ? -23.112 -1.865 20.272 1.00 88.38 212 SER A N 1
ATOM 1681 C CA . SER A 1 212 ? -22.440 -1.010 19.285 1.00 88.38 212 SER A CA 1
ATOM 1682 C C . SER A 1 212 ? -21.714 -1.838 18.216 1.00 88.38 212 SER A C 1
ATOM 1684 O O . SER A 1 212 ? -21.833 -1.560 17.019 1.00 88.38 212 SER A O 1
ATOM 1686 N N . LEU A 1 213 ? -21.022 -2.918 18.605 1.00 91.56 213 LEU A N 1
ATOM 1687 C CA . LEU A 1 213 ? -20.392 -3.847 17.658 1.00 91.56 213 LEU A CA 1
ATOM 1688 C C . LEU A 1 213 ? -21.429 -4.467 16.715 1.00 91.56 213 LEU A C 1
ATOM 1690 O O . LEU A 1 213 ? -21.247 -4.444 15.499 1.00 91.56 213 LEU A O 1
ATOM 1694 N N . LYS A 1 214 ? -22.558 -4.946 17.248 1.00 90.69 214 LYS A N 1
ATOM 1695 C CA . LYS A 1 214 ? -23.627 -5.549 16.438 1.00 90.69 214 LYS A CA 1
ATOM 1696 C C . LYS A 1 214 ? -24.274 -4.544 15.478 1.00 90.69 214 LYS A C 1
ATOM 1698 O O . LYS A 1 214 ? -24.503 -4.877 14.315 1.00 90.69 214 LYS A O 1
ATOM 1703 N N . LYS A 1 215 ? -24.515 -3.308 15.934 1.00 88.56 215 LYS A N 1
ATOM 1704 C CA . LYS A 1 215 ? -25.091 -2.216 15.126 1.00 88.56 215 LYS A CA 1
ATOM 1705 C C . LYS A 1 215 ? -24.179 -1.770 13.980 1.00 88.56 215 LYS A C 1
ATOM 1707 O O . LYS A 1 215 ? -24.686 -1.370 12.936 1.00 88.56 215 LYS A O 1
ATOM 1712 N N . THR A 1 216 ? -22.855 -1.860 14.133 1.00 89.62 216 THR A N 1
ATOM 1713 C CA . THR A 1 216 ? -21.907 -1.415 13.094 1.00 89.62 216 THR A CA 1
ATOM 1714 C C . THR A 1 216 ? -21.593 -2.462 12.018 1.00 89.62 216 THR A C 1
ATOM 1716 O O . THR A 1 216 ? -21.117 -2.085 10.949 1.00 89.62 216 THR A O 1
ATOM 1719 N N . ILE A 1 217 ? -21.896 -3.755 12.221 1.00 90.62 217 ILE A N 1
ATOM 1720 C CA . ILE A 1 217 ? -21.634 -4.829 11.232 1.00 90.62 217 ILE A CA 1
ATOM 1721 C C . ILE A 1 217 ? -22.276 -4.580 9.851 1.00 90.62 217 ILE A C 1
ATOM 1723 O O . ILE A 1 217 ? -21.601 -4.812 8.841 1.00 90.62 217 ILE A O 1
ATOM 1727 N N . PRO A 1 218 ? -23.550 -4.149 9.735 1.00 88.31 218 PRO A N 1
ATOM 1728 C CA . PRO A 1 218 ? -24.186 -3.964 8.432 1.00 88.31 218 PRO A CA 1
ATOM 1729 C C . PRO A 1 218 ? -23.458 -2.945 7.550 1.00 88.31 218 PRO A C 1
ATOM 1731 O O . PRO A 1 218 ? -23.252 -3.234 6.370 1.00 88.31 218 PRO A O 1
ATOM 1734 N N . GLY A 1 219 ? -23.027 -1.824 8.143 1.00 82.31 219 GLY A N 1
ATOM 1735 C CA . GLY A 1 219 ? -22.266 -0.751 7.494 1.00 82.31 219 GLY A CA 1
ATOM 1736 C C . GLY A 1 219 ? -20.747 -0.945 7.517 1.00 82.31 219 GLY A C 1
ATOM 1737 O O . GLY A 1 219 ? -20.016 -0.067 7.067 1.00 82.31 219 GLY A O 1
ATOM 1738 N N . ALA A 1 220 ? -20.252 -2.068 8.046 1.00 88.62 220 ALA A N 1
ATOM 1739 C CA . ALA A 1 220 ? -18.825 -2.338 8.092 1.00 88.62 220 ALA A CA 1
ATOM 1740 C C . ALA A 1 220 ? -18.278 -2.688 6.695 1.00 88.62 220 ALA A C 1
ATOM 1742 O O . ALA A 1 220 ? -18.930 -3.416 5.934 1.00 88.62 220 ALA A O 1
ATOM 1743 N N . PRO A 1 221 ? -17.044 -2.260 6.380 1.00 86.81 221 PRO A N 1
ATOM 1744 C CA . PRO A 1 221 ? -16.375 -2.637 5.145 1.00 86.81 221 PRO A CA 1
ATOM 1745 C C . PRO A 1 221 ? -16.259 -4.160 4.990 1.00 86.81 221 PRO A C 1
ATOM 1747 O O . PRO A 1 221 ? -16.052 -4.888 5.970 1.00 86.81 221 PRO A O 1
ATOM 1750 N N . PHE A 1 222 ? -16.360 -4.662 3.753 1.00 87.06 222 PHE A N 1
ATOM 1751 C CA . PHE A 1 222 ? -16.464 -6.106 3.493 1.00 87.06 222 PHE A CA 1
ATOM 1752 C C . PHE A 1 222 ? -15.300 -6.913 4.093 1.00 87.06 222 PHE A C 1
ATOM 1754 O O . PHE A 1 222 ? -15.501 -8.056 4.507 1.00 87.06 222 PHE A O 1
ATOM 1761 N N . ILE A 1 223 ? -14.098 -6.323 4.140 1.00 88.44 223 ILE A N 1
ATOM 1762 C CA . ILE A 1 223 ? -12.876 -6.976 4.620 1.00 88.44 223 ILE A CA 1
ATOM 1763 C C . ILE A 1 223 ? -12.922 -7.246 6.126 1.00 88.44 223 ILE A C 1
ATOM 1765 O O . ILE A 1 223 ? -12.354 -8.230 6.588 1.00 88.44 223 ILE A O 1
ATOM 1769 N N . LEU A 1 224 ? -13.633 -6.404 6.882 1.00 91.56 224 LEU A N 1
ATOM 1770 C CA . LEU A 1 224 ? -13.799 -6.531 8.329 1.00 91.56 224 LEU A CA 1
ATOM 1771 C C . LEU A 1 224 ? -15.032 -7.361 8.679 1.00 91.56 224 LEU A C 1
ATOM 1773 O O . LEU A 1 224 ? -15.027 -8.080 9.673 1.00 91.56 224 LEU A O 1
ATOM 1777 N N . LYS A 1 225 ? -16.082 -7.289 7.854 1.00 91.06 225 LYS A N 1
ATOM 1778 C CA . LYS A 1 225 ? -17.414 -7.841 8.137 1.00 91.06 225 LYS A CA 1
ATOM 1779 C C . LYS A 1 225 ? -17.396 -9.303 8.589 1.00 91.06 225 LYS A C 1
ATOM 1781 O O . LYS A 1 225 ? -18.085 -9.650 9.546 1.00 91.06 225 LYS A O 1
ATOM 1786 N N . GLN A 1 226 ? -16.594 -10.151 7.940 1.00 89.62 226 GLN A N 1
ATOM 1787 C CA . GLN A 1 226 ? -16.503 -11.572 8.296 1.00 89.62 226 GLN A CA 1
ATOM 1788 C C . GLN A 1 226 ? -15.916 -11.777 9.703 1.00 89.62 226 GLN A C 1
ATOM 1790 O O . GLN A 1 226 ? -16.491 -12.518 10.498 1.00 89.62 226 GLN A O 1
ATOM 1795 N N . ASP A 1 227 ? -14.792 -11.130 10.015 1.00 91.50 227 ASP A N 1
ATOM 1796 C CA . ASP A 1 227 ? -14.143 -11.282 11.322 1.00 91.50 227 ASP A CA 1
ATOM 1797 C C . ASP A 1 227 ? -14.882 -10.519 12.430 1.00 91.50 227 ASP A C 1
ATOM 1799 O O . ASP A 1 227 ? -14.853 -10.957 13.573 1.00 91.50 227 ASP A O 1
ATOM 1803 N N . LEU A 1 228 ? -15.603 -9.439 12.104 1.00 93.94 228 LEU A N 1
ATOM 1804 C CA . LEU A 1 228 ? -16.501 -8.750 13.040 1.00 93.94 228 LEU A CA 1
ATOM 1805 C C . LEU A 1 228 ? -17.705 -9.613 13.418 1.00 93.94 228 LEU A C 1
ATOM 1807 O O . LEU A 1 228 ? -18.075 -9.670 14.586 1.00 93.94 228 LEU A O 1
ATOM 1811 N N . THR A 1 229 ? -18.294 -10.312 12.445 1.00 93.06 229 THR A N 1
ATOM 1812 C CA . THR A 1 229 ? -19.403 -11.242 12.710 1.00 93.06 229 THR A CA 1
ATOM 1813 C C . THR A 1 229 ? -18.933 -12.370 13.625 1.00 93.06 229 THR A C 1
ATOM 1815 O O . THR A 1 229 ? -19.553 -12.621 14.652 1.00 93.06 229 THR A O 1
ATOM 1818 N N . ARG A 1 230 ? -17.770 -12.967 13.320 1.00 92.38 230 ARG A N 1
ATOM 1819 C CA . ARG A 1 230 ? -17.138 -13.974 14.184 1.00 92.38 230 ARG A CA 1
ATOM 1820 C C . ARG A 1 230 ? -16.838 -13.429 15.583 1.00 92.38 230 ARG A C 1
ATOM 1822 O O . ARG A 1 230 ? -17.067 -14.130 16.556 1.00 92.38 230 ARG A O 1
ATOM 1829 N N . LEU A 1 231 ? -16.320 -12.204 15.691 1.00 93.94 231 LEU A N 1
ATOM 1830 C CA . LEU A 1 231 ? -16.029 -11.569 16.978 1.00 93.94 231 LEU A CA 1
ATOM 1831 C C . LEU A 1 231 ? -17.292 -11.472 17.839 1.00 93.94 231 LEU A C 1
ATOM 1833 O O . LEU A 1 231 ? -17.258 -11.870 18.997 1.00 93.94 231 LEU A O 1
ATOM 1837 N N . VAL A 1 232 ? -18.397 -10.972 17.277 1.00 92.94 232 VAL A N 1
ATOM 1838 C CA . VAL A 1 232 ? -19.668 -10.856 18.007 1.00 92.94 232 VAL A CA 1
ATOM 1839 C C . VAL A 1 232 ? -20.206 -12.232 18.395 1.00 92.94 232 VAL A C 1
ATOM 1841 O O . VAL A 1 232 ? -20.583 -12.410 19.544 1.00 92.94 232 VAL A O 1
ATOM 1844 N N . GLU A 1 233 ? -20.163 -13.222 17.501 1.00 93.19 233 GLU A N 1
ATOM 1845 C CA . GLU A 1 233 ? -20.552 -14.605 17.826 1.00 93.19 233 GLU A CA 1
ATOM 1846 C C . GLU A 1 233 ? -19.709 -15.195 18.973 1.00 93.19 233 GLU A C 1
ATOM 1848 O O . GLU A 1 233 ? -20.243 -15.844 19.871 1.00 93.19 233 GLU A O 1
ATOM 1853 N N . GLU A 1 234 ? -18.392 -14.964 18.975 1.00 92.62 234 GLU A N 1
ATOM 1854 C CA . GLU A 1 234 ? -17.491 -15.422 20.040 1.00 92.62 234 GLU A CA 1
ATOM 1855 C C . GLU A 1 234 ? -17.753 -14.693 21.372 1.00 92.62 234 GLU A C 1
ATOM 1857 O O . GLU A 1 234 ? -17.671 -15.320 22.429 1.00 92.62 234 GLU A O 1
ATOM 1862 N N . ILE A 1 235 ? -18.111 -13.403 21.340 1.00 92.00 235 ILE A N 1
ATOM 1863 C CA . ILE A 1 235 ? -18.516 -12.642 22.536 1.00 92.00 235 ILE A CA 1
ATOM 1864 C C . ILE A 1 235 ? -19.877 -13.128 23.057 1.00 92.00 235 ILE A C 1
ATOM 1866 O O . ILE A 1 235 ? -20.025 -13.305 24.262 1.00 92.00 235 ILE A O 1
ATOM 1870 N N . GLU A 1 236 ? -20.854 -13.399 22.183 1.00 89.19 236 GLU A N 1
ATOM 1871 C CA . GLU A 1 236 ? -22.162 -13.953 22.576 1.00 89.19 236 GLU A CA 1
ATOM 1872 C C . GLU A 1 236 ? -22.001 -15.320 23.271 1.00 89.19 236 GLU A C 1
ATOM 1874 O O . GLU A 1 236 ? -22.724 -15.627 24.219 1.00 89.19 236 GLU A O 1
ATOM 1879 N N . GLN A 1 237 ? -21.021 -16.126 22.847 1.00 90.38 237 GLN A N 1
ATOM 1880 C CA . GLN A 1 237 ? -20.686 -17.403 23.488 1.00 90.38 237 GLN A CA 1
ATOM 1881 C C . GLN A 1 237 ? -19.900 -17.238 24.797 1.00 90.38 237 GLN A C 1
ATOM 1883 O O . GLN A 1 237 ? -20.086 -18.027 25.726 1.00 90.38 237 GLN A O 1
ATOM 1888 N N . GLN A 1 238 ? -18.986 -16.265 24.869 1.00 87.69 238 GLN A N 1
ATOM 1889 C CA . GLN A 1 238 ? -18.097 -16.043 26.013 1.00 87.69 238 GLN A CA 1
ATOM 1890 C C . GLN A 1 238 ? -17.966 -14.542 26.346 1.00 87.69 238 GLN A C 1
ATOM 1892 O O . GLN A 1 238 ? -16.947 -13.930 26.015 1.00 87.69 238 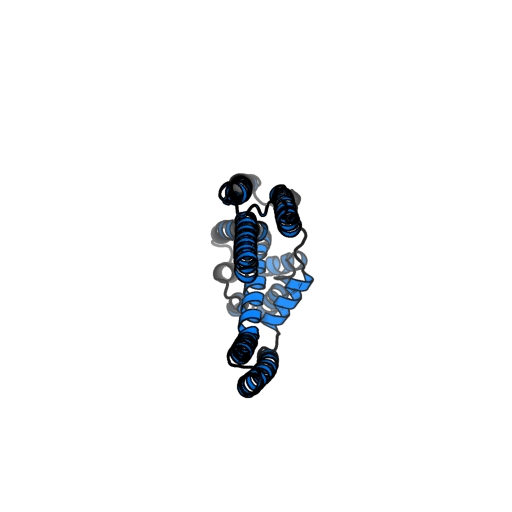GLN A O 1
ATOM 1897 N N . PRO A 1 239 ? -18.944 -13.947 27.058 1.00 81.50 239 PRO A N 1
ATOM 1898 C CA . PRO A 1 239 ? -19.018 -12.493 27.248 1.00 81.50 239 PRO A CA 1
ATOM 1899 C C . PRO A 1 239 ? -17.813 -11.873 27.966 1.00 81.50 239 PRO A C 1
ATOM 1901 O O . PRO A 1 239 ? -17.366 -10.792 27.595 1.00 81.50 239 PRO A O 1
ATOM 1904 N N . ASN A 1 240 ? -17.246 -12.585 28.945 1.00 81.94 240 ASN A N 1
ATOM 1905 C CA . ASN A 1 240 ? -16.169 -12.077 29.810 1.00 81.94 240 ASN A CA 1
ATOM 1906 C C . ASN A 1 240 ? -14.770 -12.517 29.336 1.00 81.94 240 ASN A C 1
ATOM 1908 O O . ASN A 1 240 ? -13.774 -12.419 30.055 1.00 81.94 240 ASN A O 1
ATOM 1912 N N . ALA A 1 241 ? -14.672 -13.103 28.140 1.00 87.94 241 ALA A N 1
ATOM 1913 C CA . ALA A 1 241 ? -13.399 -13.570 27.618 1.00 87.94 241 ALA A CA 1
ATOM 1914 C C . ALA A 1 241 ? -12.673 -12.442 26.875 1.00 87.94 241 ALA A C 1
ATOM 1916 O O . ALA A 1 241 ? -13.223 -11.785 25.997 1.00 87.94 241 ALA A O 1
ATOM 1917 N N . LEU A 1 242 ? -11.375 -12.289 27.146 1.00 88.38 242 LEU A N 1
ATOM 1918 C CA . LEU A 1 242 ? -10.484 -11.429 26.356 1.00 88.38 242 LEU A CA 1
ATOM 1919 C C . LEU A 1 242 ? -10.145 -12.044 24.979 1.00 88.38 242 LEU A C 1
ATOM 1921 O O . LEU A 1 242 ? -9.785 -11.344 24.033 1.00 88.38 242 LEU A O 1
ATOM 1925 N N . GLN A 1 243 ? -10.231 -13.372 24.852 1.00 91.06 243 GLN A N 1
ATOM 1926 C CA . GLN A 1 243 ? -9.796 -14.112 23.661 1.00 91.06 243 GLN A CA 1
ATOM 1927 C C . GLN A 1 243 ? -10.470 -13.693 22.341 1.00 91.06 243 GLN A C 1
ATOM 1929 O O . GLN A 1 243 ? -9.727 -13.576 21.362 1.00 91.06 243 GLN A O 1
ATOM 1934 N N . PRO A 1 244 ? -11.790 -13.429 22.281 1.00 92.69 244 PRO A N 1
ATOM 1935 C CA . PRO A 1 244 ? -12.450 -12.959 21.062 1.00 92.69 244 PRO A CA 1
ATOM 1936 C C . PRO A 1 244 ? -11.777 -11.701 20.493 1.00 92.69 244 PRO A C 1
ATOM 1938 O O . PRO A 1 244 ? -11.374 -11.661 19.328 1.00 92.69 244 PRO A O 1
ATOM 1941 N N . TYR A 1 245 ? -11.512 -10.715 21.355 1.00 92.38 245 TYR A N 1
ATOM 1942 C CA . TYR A 1 245 ? -10.856 -9.456 20.994 1.00 92.38 245 TYR A CA 1
ATOM 1943 C C . TYR A 1 245 ? -9.414 -9.654 20.500 1.00 92.38 245 TYR A C 1
ATOM 1945 O O . TYR A 1 245 ? -8.987 -9.012 19.543 1.00 92.38 245 TYR A O 1
ATOM 1953 N N . LEU A 1 246 ? -8.649 -10.569 21.110 1.00 91.00 246 LEU A N 1
ATOM 1954 C CA . LEU A 1 246 ? -7.267 -10.864 20.694 1.00 91.00 246 LEU A CA 1
ATOM 1955 C C . LEU A 1 246 ? -7.179 -11.673 19.392 1.00 91.00 246 LEU A C 1
ATOM 1957 O O . LEU A 1 246 ? -6.141 -11.665 18.723 1.00 91.00 246 LEU A O 1
ATOM 1961 N N . ARG A 1 247 ? -8.230 -12.425 19.052 1.00 91.69 247 ARG A N 1
ATOM 1962 C CA . ARG A 1 247 ? -8.295 -13.237 17.830 1.00 91.69 247 ARG A CA 1
ATOM 1963 C C . ARG A 1 247 ? -8.720 -12.431 16.612 1.00 91.69 247 ARG A C 1
ATOM 1965 O O . ARG A 1 247 ? -8.386 -12.838 15.495 1.00 91.69 247 ARG A O 1
ATOM 1972 N N . PHE A 1 248 ? -9.381 -11.293 16.815 1.00 93.31 248 PHE A N 1
ATOM 1973 C CA . PHE A 1 248 ? -9.767 -10.391 15.739 1.00 93.31 248 PHE A CA 1
ATOM 1974 C C . PHE A 1 248 ? -8.557 -10.018 14.868 1.00 93.31 248 PHE A C 1
ATOM 1976 O O . PHE A 1 248 ? -7.565 -9.467 15.347 1.00 93.31 248 PHE A O 1
ATOM 1983 N N . MET A 1 249 ? -8.617 -10.364 13.575 1.00 90.31 249 MET A N 1
ATOM 1984 C CA . MET A 1 249 ? -7.560 -10.091 12.587 1.00 90.31 249 MET A CA 1
ATOM 1985 C C . MET A 1 249 ? -6.151 -10.594 12.979 1.00 90.31 249 MET A C 1
ATOM 1987 O O . MET A 1 249 ? -5.134 -10.095 12.483 1.00 90.31 249 MET A O 1
ATOM 1991 N N . ARG A 1 250 ? -6.058 -11.624 13.835 1.00 89.25 250 ARG A N 1
ATOM 1992 C CA . ARG A 1 250 ? -4.785 -12.135 14.384 1.00 89.25 250 ARG A CA 1
ATOM 1993 C C . ARG A 1 250 ? -3.768 -12.546 13.315 1.00 89.25 250 ARG A C 1
ATOM 1995 O O . ARG A 1 250 ? -2.567 -12.419 13.533 1.00 89.25 250 ARG A O 1
ATOM 2002 N N . GLU A 1 251 ? -4.218 -13.012 12.154 1.00 86.31 251 GLU A N 1
ATOM 2003 C CA . GLU A 1 251 ? -3.352 -13.432 11.039 1.00 86.31 251 GLU A CA 1
ATOM 2004 C C . GLU A 1 251 ? -2.517 -12.282 10.445 1.00 86.31 251 GLU A C 1
ATOM 2006 O O . GLU A 1 251 ? -1.406 -12.478 9.926 1.00 86.31 251 GLU A O 1
ATOM 2011 N N . PHE A 1 252 ? -3.026 -11.055 10.557 1.00 88.06 252 PHE A N 1
ATOM 2012 C CA . PHE A 1 252 ? -2.372 -9.854 10.047 1.00 88.06 252 PHE A CA 1
ATOM 2013 C C . PHE A 1 252 ? -1.467 -9.194 11.092 1.00 88.06 252 PHE A C 1
ATOM 2015 O O . PHE A 1 252 ? -0.522 -8.511 10.699 1.00 88.06 252 PHE A O 1
ATOM 2022 N N . GLN A 1 253 ? -1.661 -9.489 12.386 1.00 85.38 253 GLN A N 1
ATOM 2023 C CA . GLN A 1 253 ? -0.853 -8.976 13.505 1.00 85.38 253 GLN A CA 1
ATOM 2024 C C . GLN A 1 253 ? -0.679 -7.450 13.458 1.00 85.38 253 GLN A C 1
ATOM 2026 O O . GLN A 1 253 ? 0.429 -6.941 13.607 1.00 85.38 253 GLN A O 1
ATOM 2031 N N . ILE A 1 254 ? -1.768 -6.719 13.207 1.00 90.88 254 ILE A N 1
ATOM 2032 C CA . ILE A 1 254 ? -1.744 -5.256 13.129 1.00 90.88 254 ILE A CA 1
ATOM 2033 C C . ILE A 1 254 ? -1.750 -4.707 14.568 1.00 90.88 254 ILE A C 1
ATOM 2035 O O . ILE A 1 254 ? -2.755 -4.880 15.264 1.00 90.88 254 ILE A O 1
ATOM 2039 N N . PRO A 1 255 ? -0.663 -4.066 15.050 1.00 90.00 255 PRO A N 1
ATOM 2040 C CA . PRO A 1 255 ? -0.558 -3.647 16.452 1.00 90.00 255 PRO A CA 1
ATOM 2041 C C . PRO A 1 255 ? -1.644 -2.649 16.860 1.00 90.00 255 PRO A C 1
ATOM 2043 O O . PRO A 1 255 ? -2.158 -2.706 17.976 1.00 90.00 255 PRO A O 1
ATOM 2046 N N . ASP A 1 256 ? -2.017 -1.766 15.937 1.00 89.88 256 ASP A N 1
ATOM 2047 C CA . ASP A 1 256 ? -3.009 -0.723 16.170 1.00 89.88 256 ASP A CA 1
ATOM 2048 C C . ASP A 1 256 ? -4.422 -1.285 16.342 1.00 89.88 256 ASP A C 1
ATOM 2050 O O . ASP A 1 256 ? -5.114 -0.912 17.290 1.00 89.88 256 ASP A O 1
ATOM 2054 N N . VAL A 1 257 ? -4.792 -2.272 15.518 1.00 92.75 257 VAL A N 1
ATOM 2055 C CA . VAL A 1 257 ? -6.046 -3.029 15.653 1.00 92.75 257 VAL A CA 1
ATOM 2056 C C . VAL A 1 257 ? -6.080 -3.765 16.988 1.00 92.75 257 VAL A C 1
ATOM 2058 O O . VAL A 1 257 ? -7.054 -3.661 17.727 1.00 92.75 257 VAL A O 1
ATOM 2061 N N . LEU A 1 258 ? -4.999 -4.471 17.333 1.00 92.00 258 LEU A N 1
ATOM 2062 C CA . LEU A 1 258 ? -4.913 -5.208 18.593 1.00 92.00 258 LEU A CA 1
ATOM 2063 C C . LEU A 1 258 ? -5.068 -4.279 19.802 1.00 92.00 258 LEU A C 1
ATOM 2065 O O . LEU A 1 258 ? -5.714 -4.636 20.784 1.00 92.00 258 LEU A O 1
ATOM 2069 N N . SER A 1 259 ? -4.470 -3.091 19.749 1.00 91.00 259 SER A N 1
ATOM 2070 C CA . SER A 1 259 ? -4.603 -2.122 20.829 1.00 91.00 259 SER A CA 1
ATOM 2071 C C . SER A 1 259 ? -6.012 -1.546 20.924 1.00 91.00 259 SER A C 1
ATOM 2073 O O . SER A 1 259 ? -6.509 -1.417 22.037 1.00 91.00 259 SER A O 1
ATOM 2075 N N . ALA A 1 260 ? -6.660 -1.226 19.799 1.00 91.38 260 ALA A N 1
ATOM 2076 C CA . ALA A 1 260 ? -8.053 -0.783 19.797 1.00 91.38 260 ALA A CA 1
ATOM 2077 C C . ALA A 1 260 ? -8.972 -1.861 20.396 1.00 91.38 260 ALA A C 1
ATOM 2079 O O . ALA A 1 260 ? -9.794 -1.563 21.253 1.00 91.38 260 ALA A O 1
ATOM 2080 N N . MET A 1 261 ? -8.759 -3.132 20.045 1.00 93.31 261 MET A N 1
ATOM 2081 C CA . MET A 1 261 ? -9.521 -4.261 20.592 1.00 93.31 261 MET A CA 1
ATOM 2082 C C . MET A 1 261 ? -9.330 -4.445 22.103 1.00 93.31 261 MET A C 1
ATOM 2084 O O . MET A 1 261 ? -10.281 -4.779 22.803 1.00 93.31 261 MET A O 1
ATOM 2088 N N . LYS A 1 262 ? -8.127 -4.190 22.633 1.00 89.25 262 LYS A N 1
ATOM 2089 C CA . LYS A 1 262 ? -7.882 -4.203 24.086 1.00 89.25 262 LYS A CA 1
ATOM 2090 C C . LYS A 1 262 ? -8.621 -3.080 24.816 1.00 89.25 262 LYS A C 1
ATOM 2092 O O . LYS A 1 262 ? -9.107 -3.323 25.914 1.00 89.25 262 LYS A O 1
ATOM 2097 N N . ILE A 1 263 ? -8.710 -1.893 24.210 1.00 88.62 263 ILE A N 1
ATOM 2098 C CA . ILE A 1 263 ? -9.496 -0.771 24.750 1.00 88.62 263 ILE A CA 1
ATOM 2099 C C . ILE A 1 263 ? -10.988 -1.128 24.724 1.00 88.62 263 ILE A C 1
ATOM 2101 O O . ILE A 1 263 ? -11.678 -0.954 25.717 1.00 88.62 263 ILE A O 1
ATOM 2105 N N . LEU A 1 264 ? -11.487 -1.723 23.637 1.00 89.69 264 LEU A N 1
ATOM 2106 C CA . LEU A 1 264 ? -12.880 -2.183 23.571 1.00 89.69 264 LEU A CA 1
ATOM 2107 C C . LEU A 1 264 ? -13.201 -3.229 24.648 1.00 89.69 264 LEU A C 1
ATOM 2109 O O . LEU A 1 264 ? -14.254 -3.157 25.275 1.00 89.69 264 LEU A O 1
ATOM 2113 N N . TYR A 1 265 ? -12.286 -4.168 24.903 1.00 89.50 265 TYR A N 1
ATOM 2114 C CA . TYR A 1 265 ? -12.435 -5.126 25.998 1.00 89.50 265 TYR A CA 1
ATOM 2115 C C . TYR A 1 265 ? -12.435 -4.440 27.371 1.00 89.50 265 TYR A C 1
ATOM 2117 O O . TYR A 1 265 ? -13.287 -4.756 28.197 1.00 89.50 265 TYR A O 1
ATOM 2125 N N . SER A 1 266 ? -11.530 -3.483 27.623 1.00 86.94 266 SER A N 1
ATOM 2126 C CA . SER A 1 266 ? -11.531 -2.754 28.899 1.00 86.94 266 SER A CA 1
ATOM 2127 C C . SER A 1 266 ? -12.830 -1.976 29.096 1.00 86.94 266 SER A C 1
ATOM 2129 O O . SER A 1 266 ? -13.383 -1.978 30.190 1.00 86.94 266 SER A O 1
ATOM 2131 N N . MET A 1 267 ? -13.370 -1.382 28.032 1.00 84.94 267 MET A N 1
ATOM 2132 C CA . MET A 1 267 ? -14.669 -0.712 28.077 1.00 84.94 267 MET A CA 1
ATOM 2133 C C . MET A 1 267 ? -15.811 -1.690 28.382 1.00 84.94 267 MET A C 1
ATOM 2135 O O . MET A 1 267 ? -16.725 -1.344 29.129 1.00 84.94 267 MET A O 1
ATOM 2139 N N . ALA A 1 268 ? -15.757 -2.905 27.825 1.00 85.25 268 ALA A N 1
ATOM 2140 C CA . ALA A 1 268 ? -16.769 -3.936 28.040 1.00 85.25 268 ALA A CA 1
ATOM 2141 C C . ALA A 1 268 ? -16.759 -4.492 29.477 1.00 85.25 268 ALA A C 1
ATOM 2143 O O . ALA A 1 268 ? -17.827 -4.713 30.039 1.00 85.25 268 ALA A O 1
ATOM 2144 N N . GLU A 1 269 ? -15.579 -4.686 30.074 1.00 82.38 269 GLU A N 1
ATOM 2145 C CA . GLU A 1 269 ? -15.426 -5.205 31.444 1.00 82.38 269 GLU A CA 1
ATOM 2146 C C . GLU A 1 269 ? -15.639 -4.137 32.524 1.00 82.38 269 GLU A C 1
ATOM 2148 O O . GLU A 1 269 ? -16.284 -4.398 33.537 1.00 82.38 269 GLU A O 1
ATOM 2153 N N . PHE A 1 270 ? -15.085 -2.933 32.338 1.00 73.19 270 PHE A N 1
ATOM 2154 C CA . PHE A 1 270 ? -14.953 -1.964 33.432 1.00 73.19 270 PHE A CA 1
ATOM 2155 C C . PHE A 1 270 ? -16.052 -0.897 33.503 1.00 73.19 270 PHE A C 1
ATOM 2157 O O . PHE A 1 270 ? -16.056 -0.175 34.489 1.00 73.19 270 PHE A O 1
ATOM 2164 N N . GLY A 1 271 ? -16.953 -0.794 32.515 1.00 66.38 271 GLY A N 1
ATOM 2165 C CA . GLY A 1 271 ? -18.228 -0.045 32.540 1.00 66.38 271 GLY A CA 1
ATOM 2166 C C . GLY A 1 271 ? -18.309 1.335 33.252 1.00 66.38 271 GLY A C 1
ATOM 2167 O O . GLY A 1 271 ? -18.139 1.462 34.455 1.00 66.38 271 GLY A O 1
ATOM 2168 N N . ILE A 1 272 ? -18.748 2.373 32.525 1.00 51.62 272 ILE A N 1
ATOM 2169 C CA . ILE A 1 272 ? -19.245 3.711 32.966 1.00 51.62 272 ILE A CA 1
ATOM 2170 C C . ILE A 1 272 ? -18.277 4.631 33.749 1.00 51.62 272 ILE A C 1
ATOM 2172 O O . ILE A 1 272 ? -18.289 5.829 33.483 1.00 51.62 272 ILE A O 1
ATOM 2176 N N . GLY A 1 273 ? -17.422 4.145 34.653 1.00 58.19 273 GLY A N 1
ATOM 2177 C CA . GLY A 1 273 ? -16.631 5.016 35.545 1.00 58.19 273 GLY A CA 1
ATOM 2178 C C . GLY A 1 273 ? -15.645 5.960 34.836 1.00 58.19 273 GLY A C 1
ATOM 2179 O O . GLY A 1 273 ? -15.426 7.075 35.299 1.00 58.19 273 GLY A O 1
ATOM 2180 N N . ASP A 1 274 ? -15.096 5.526 33.697 1.00 63.66 274 ASP A N 1
ATOM 2181 C CA . ASP A 1 274 ? -14.179 6.293 32.837 1.00 63.66 274 ASP A CA 1
ATOM 2182 C C . ASP A 1 274 ? -14.434 5.987 31.345 1.00 63.66 274 ASP A C 1
ATOM 2184 O O . ASP A 1 274 ? -13.518 5.801 30.544 1.00 63.66 274 ASP A O 1
ATOM 2188 N N . MET A 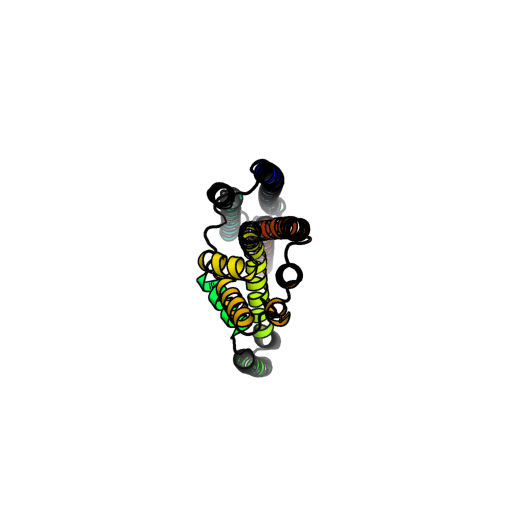1 275 ? -15.708 5.835 30.954 1.00 64.00 275 MET A N 1
ATOM 2189 C CA . MET A 1 275 ? -16.036 5.593 29.540 1.00 64.00 275 MET A CA 1
ATOM 2190 C C . MET A 1 275 ? -15.697 6.803 28.664 1.00 64.00 275 MET A C 1
ATOM 2192 O O . MET A 1 275 ? -15.239 6.610 27.544 1.00 64.00 275 MET A O 1
ATOM 2196 N N . GLY A 1 276 ? -15.847 8.027 29.182 1.00 63.69 276 GLY A N 1
ATOM 2197 C CA . GLY A 1 276 ? -15.453 9.248 28.474 1.00 63.69 276 GLY A CA 1
ATOM 2198 C C . GLY A 1 276 ? -13.958 9.270 28.143 1.00 63.69 276 GLY A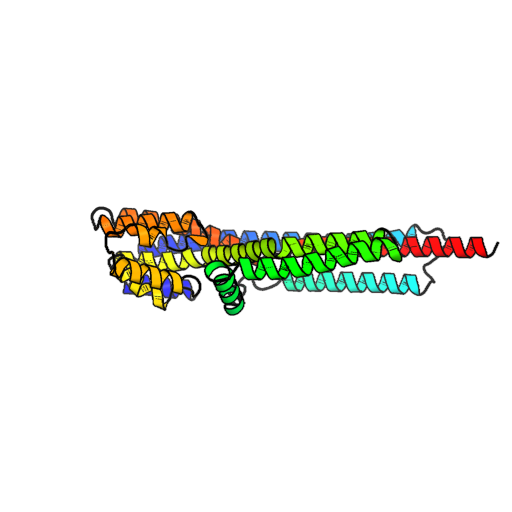 C 1
ATOM 2199 O O . GLY A 1 276 ? -13.600 9.378 26.974 1.00 63.69 276 GLY A O 1
ATOM 2200 N N . GLY A 1 277 ? -13.085 9.051 29.136 1.00 71.38 277 GLY A N 1
ATOM 2201 C CA . GLY A 1 277 ? -11.635 9.022 28.922 1.00 71.38 277 GLY A CA 1
ATOM 2202 C C . GLY A 1 277 ? -11.174 7.864 28.031 1.00 71.38 277 GLY A C 1
ATOM 2203 O O . GLY A 1 277 ? -10.259 8.028 27.223 1.00 71.38 277 GLY A O 1
ATOM 2204 N N . GLN A 1 278 ? -11.833 6.702 28.107 1.00 72.69 278 GLN A N 1
ATOM 2205 C CA . GLN A 1 278 ? -11.534 5.565 27.226 1.00 72.69 278 GLN A CA 1
ATOM 2206 C C . GLN A 1 278 ? -12.003 5.787 25.781 1.00 72.69 278 GLN A C 1
ATOM 2208 O O . GLN A 1 278 ? -11.283 5.407 24.854 1.00 72.69 278 GLN A O 1
ATOM 2213 N N . ILE A 1 279 ? -13.160 6.427 25.570 1.00 75.50 279 ILE A N 1
ATOM 2214 C CA . ILE A 1 279 ? -13.619 6.846 24.238 1.00 75.50 279 ILE A CA 1
ATOM 2215 C C . ILE A 1 279 ? -12.661 7.894 23.673 1.00 75.50 279 ILE A C 1
ATOM 2217 O O . ILE A 1 279 ? -12.225 7.742 22.536 1.00 75.50 279 ILE A O 1
ATOM 2221 N N . ASP A 1 280 ? -12.247 8.887 24.460 1.00 73.12 280 ASP A N 1
ATOM 2222 C CA . ASP A 1 280 ? -11.273 9.892 24.024 1.00 73.12 280 ASP A CA 1
ATOM 2223 C C . ASP A 1 280 ? -9.931 9.254 23.647 1.00 73.12 280 ASP A C 1
ATOM 2225 O O . ASP A 1 280 ? -9.358 9.577 22.605 1.00 73.12 280 ASP A O 1
ATOM 2229 N N . ALA A 1 281 ? -9.448 8.284 24.429 1.00 77.50 281 ALA A N 1
ATOM 2230 C CA . ALA A 1 281 ? -8.248 7.520 24.093 1.00 77.50 281 ALA A CA 1
ATOM 2231 C C . ALA A 1 281 ? -8.417 6.715 22.789 1.00 77.50 281 ALA A C 1
ATOM 2233 O O . ALA A 1 281 ? -7.486 6.638 21.979 1.00 77.50 281 ALA A O 1
ATOM 2234 N N . LEU A 1 282 ? -9.603 6.137 22.558 1.00 82.94 282 LEU A N 1
ATOM 2235 C CA . LEU A 1 282 ? -9.939 5.434 21.321 1.00 82.94 282 LEU A CA 1
ATOM 2236 C C . LEU A 1 282 ? -9.966 6.398 20.126 1.00 82.94 282 LEU A C 1
ATOM 2238 O O . LEU A 1 282 ? -9.361 6.092 19.101 1.00 82.94 282 LEU A O 1
ATOM 2242 N N . VAL A 1 283 ? -10.602 7.564 20.269 1.00 79.12 283 VAL A N 1
ATOM 2243 C CA . VAL A 1 283 ? -10.714 8.609 19.240 1.00 79.12 283 VAL A CA 1
ATOM 2244 C C . VAL A 1 283 ? -9.344 9.194 18.908 1.00 79.12 283 VAL A C 1
ATOM 2246 O O . VAL A 1 283 ? -8.980 9.257 17.735 1.00 79.12 283 VAL A O 1
ATOM 2249 N N . GLN A 1 284 ? -8.532 9.545 19.909 1.00 80.12 284 GLN A N 1
ATOM 2250 C CA . GLN A 1 284 ? -7.168 10.041 19.697 1.00 80.12 284 GLN A CA 1
ATOM 2251 C C . GLN A 1 284 ? -6.311 9.021 18.947 1.00 80.12 284 GLN A C 1
ATOM 2253 O O . GLN A 1 284 ? -5.631 9.363 17.975 1.00 80.12 284 GLN A O 1
ATOM 2258 N N . ARG A 1 285 ? -6.372 7.747 19.354 1.00 83.00 285 ARG A N 1
ATOM 2259 C CA . ARG A 1 285 ? -5.676 6.678 18.636 1.00 83.00 285 ARG A CA 1
ATOM 2260 C C . ARG A 1 285 ? -6.216 6.533 17.217 1.00 83.00 285 ARG A C 1
ATOM 2262 O O . ARG A 1 285 ? -5.435 6.322 16.289 1.00 83.00 285 ARG A O 1
ATOM 2269 N N . ASN A 1 286 ? -7.528 6.654 17.041 1.00 85.44 286 ASN A N 1
ATOM 2270 C CA . ASN A 1 286 ? -8.165 6.550 15.742 1.00 85.44 286 ASN A CA 1
ATOM 2271 C C . ASN A 1 286 ? -7.720 7.652 14.787 1.00 85.44 286 ASN A C 1
ATOM 2273 O O . ASN A 1 286 ? -7.438 7.351 13.637 1.00 85.44 286 ASN A O 1
ATOM 2277 N N . THR A 1 287 ? -7.536 8.883 15.262 1.00 81.62 287 THR A N 1
ATOM 2278 C CA . THR A 1 287 ? -6.984 9.982 14.457 1.00 81.62 287 THR A CA 1
ATOM 2279 C C . THR A 1 287 ? -5.600 9.644 13.901 1.00 81.62 287 THR A C 1
ATOM 2281 O O . THR A 1 287 ? -5.339 9.854 12.718 1.00 81.62 287 THR A O 1
ATOM 2284 N N . VAL A 1 288 ? -4.723 9.041 14.714 1.00 86.00 288 VAL A N 1
ATOM 2285 C CA . VAL A 1 288 ? -3.395 8.588 14.254 1.00 86.00 288 VAL A CA 1
ATOM 2286 C C . VAL A 1 288 ? -3.517 7.467 13.219 1.00 86.00 288 VAL A C 1
ATOM 2288 O O . VAL A 1 288 ? -2.806 7.463 12.212 1.00 86.00 288 VAL A O 1
ATOM 2291 N N . MET A 1 289 ? -4.422 6.511 13.447 1.00 89.38 289 MET A N 1
ATOM 2292 C CA . MET A 1 289 ? -4.676 5.433 12.491 1.00 89.38 289 MET A CA 1
ATOM 2293 C C . MET A 1 289 ? -5.283 5.960 11.181 1.00 89.38 289 MET A C 1
ATOM 2295 O O . MET A 1 289 ? -4.919 5.472 10.114 1.00 89.38 289 MET A O 1
ATOM 2299 N N . MET A 1 290 ? -6.154 6.968 11.254 1.00 86.31 290 MET A N 1
ATOM 2300 C CA . MET A 1 290 ? -6.798 7.615 10.113 1.00 86.31 290 MET A CA 1
ATOM 2301 C C . MET A 1 290 ? -5.773 8.363 9.257 1.00 86.31 290 MET A C 1
ATOM 2303 O O . MET A 1 290 ? -5.720 8.132 8.052 1.00 86.31 290 MET A O 1
ATOM 2307 N N . ASP A 1 291 ? -4.877 9.146 9.870 1.00 85.31 291 ASP A N 1
ATOM 2308 C CA . ASP A 1 291 ? -3.794 9.813 9.133 1.00 85.31 291 ASP A CA 1
ATOM 2309 C C . ASP A 1 291 ? -2.891 8.791 8.425 1.00 85.31 291 ASP A C 1
ATOM 2311 O O . ASP A 1 291 ? -2.543 8.943 7.252 1.00 85.31 291 ASP A O 1
ATOM 2315 N N . ARG A 1 292 ? -2.559 7.683 9.100 1.00 88.75 292 ARG A N 1
ATOM 2316 C CA . ARG A 1 292 ? -1.795 6.592 8.483 1.00 88.75 292 ARG A CA 1
ATOM 2317 C C . ARG A 1 292 ? -2.556 5.933 7.328 1.00 88.75 292 ARG A C 1
ATOM 2319 O O . ARG A 1 292 ? -1.946 5.646 6.300 1.00 88.75 292 ARG A O 1
ATOM 2326 N N . ALA A 1 293 ? -3.856 5.690 7.474 1.00 89.00 293 ALA A N 1
ATOM 2327 C CA . ALA A 1 293 ? -4.708 5.145 6.418 1.00 89.00 293 ALA A CA 1
ATOM 2328 C C . ALA A 1 293 ? -4.741 6.056 5.185 1.00 89.00 293 ALA A C 1
ATOM 2330 O O . ALA A 1 293 ? -4.611 5.577 4.058 1.00 89.00 293 ALA A O 1
ATOM 2331 N N . GLU A 1 294 ? -4.857 7.366 5.387 1.00 84.00 294 GLU A N 1
ATOM 2332 C CA . GLU A 1 294 ? -4.833 8.347 4.304 1.00 84.00 294 GLU A CA 1
ATOM 2333 C C . GLU A 1 294 ? -3.474 8.376 3.607 1.00 84.00 294 GLU A C 1
ATOM 2335 O O . GLU A 1 294 ? -3.432 8.257 2.385 1.00 84.00 294 GLU A O 1
ATOM 2340 N N . ARG A 1 295 ? -2.359 8.368 4.348 1.00 85.44 295 ARG A N 1
ATOM 2341 C CA . ARG A 1 295 ? -1.019 8.230 3.747 1.00 85.44 295 ARG A CA 1
ATOM 2342 C C . ARG A 1 295 ? -0.870 6.951 2.920 1.00 85.44 295 ARG A C 1
ATOM 2344 O O . ARG A 1 295 ? -0.248 6.971 1.864 1.00 85.44 295 ARG A O 1
ATOM 2351 N N . LEU A 1 296 ? -1.454 5.829 3.350 1.00 87.44 296 LEU A N 1
ATOM 2352 C CA . LEU A 1 296 ? -1.439 4.589 2.562 1.00 87.44 296 LEU A CA 1
ATOM 2353 C C . LEU A 1 296 ? -2.235 4.722 1.254 1.00 87.44 296 LEU A C 1
ATOM 2355 O O . LEU A 1 296 ? -1.805 4.176 0.233 1.00 87.44 296 LEU A O 1
ATOM 2359 N N . LYS A 1 297 ? -3.370 5.437 1.267 1.00 83.81 297 LYS A N 1
ATOM 2360 C CA . LYS A 1 297 ? -4.140 5.761 0.051 1.00 83.81 297 LYS A CA 1
ATOM 2361 C C . LYS A 1 297 ? -3.338 6.668 -0.882 1.00 83.81 297 LYS A C 1
ATOM 2363 O O . LYS A 1 297 ? -3.279 6.418 -2.083 1.00 83.81 297 LYS A O 1
ATOM 2368 N N . GLU A 1 298 ? -2.672 7.674 -0.328 1.00 80.25 298 GLU A N 1
ATOM 2369 C CA . GLU A 1 298 ? -1.793 8.585 -1.061 1.00 80.25 298 GLU A CA 1
ATOM 2370 C C . GLU A 1 298 ? -0.629 7.855 -1.730 1.00 80.25 298 GLU A C 1
ATOM 2372 O O . GLU A 1 298 ? -0.402 8.005 -2.931 1.00 80.25 298 GLU A O 1
ATOM 2377 N N . GLU A 1 299 ? 0.069 7.006 -0.977 1.00 83.44 299 GLU A N 1
ATOM 2378 C CA . GLU A 1 299 ? 1.136 6.157 -1.497 1.00 83.44 299 GLU A CA 1
ATOM 2379 C C . GLU A 1 299 ? 0.636 5.224 -2.609 1.00 83.44 299 GLU A C 1
ATOM 2381 O O . GLU A 1 299 ? 1.351 5.022 -3.588 1.00 83.44 299 GLU A O 1
ATOM 2386 N N . ASP A 1 300 ? -0.567 4.647 -2.482 1.00 82.38 300 ASP A N 1
ATOM 2387 C CA . ASP A 1 300 ? -1.168 3.798 -3.523 1.00 82.38 300 ASP A CA 1
ATOM 2388 C C . ASP A 1 300 ? -1.458 4.606 -4.797 1.00 82.38 300 ASP A C 1
ATOM 2390 O O . ASP A 1 300 ? -1.169 4.149 -5.904 1.00 82.38 300 ASP A O 1
ATOM 2394 N N . MET A 1 301 ? -1.961 5.831 -4.646 1.00 77.25 301 MET A N 1
ATOM 2395 C CA . MET A 1 301 ? -2.246 6.740 -5.755 1.00 77.25 301 MET A CA 1
ATOM 2396 C C . MET A 1 301 ? -0.957 7.212 -6.456 1.00 77.25 301 MET A C 1
ATOM 2398 O O . MET A 1 301 ? -0.923 7.390 -7.678 1.00 77.25 301 MET A O 1
ATOM 2402 N N . MET A 1 302 ? 0.129 7.374 -5.695 1.00 77.38 302 MET A N 1
ATOM 2403 C CA . MET A 1 302 ? 1.456 7.749 -6.195 1.00 77.38 302 MET A CA 1
ATOM 2404 C C . MET A 1 302 ? 2.314 6.540 -6.607 1.00 77.38 302 MET A C 1
ATOM 2406 O O . MET A 1 302 ? 3.372 6.703 -7.231 1.00 77.38 302 MET A O 1
ATOM 2410 N N . ALA A 1 303 ? 1.857 5.313 -6.342 1.00 78.56 303 ALA A N 1
ATOM 2411 C CA . ALA A 1 303 ? 2.580 4.099 -6.685 1.00 78.56 303 ALA A CA 1
ATOM 2412 C C . ALA A 1 303 ? 2.821 4.022 -8.198 1.00 78.56 303 ALA A C 1
ATOM 2414 O O . ALA A 1 303 ? 1.942 4.225 -9.043 1.00 78.56 303 ALA A O 1
ATOM 2415 N N . GLY A 1 304 ? 4.068 3.756 -8.581 1.00 75.00 304 GLY A N 1
ATOM 2416 C CA . GLY A 1 304 ? 4.436 3.686 -9.993 1.00 75.00 304 GLY A CA 1
ATOM 2417 C C . GLY A 1 304 ? 4.596 5.050 -10.680 1.00 75.00 304 GLY A C 1
ATOM 2418 O O . GLY A 1 304 ? 5.205 5.115 -11.742 1.00 75.00 304 GLY A O 1
ATOM 2419 N N . VAL A 1 305 ? 4.084 6.148 -10.111 1.00 80.50 305 VAL A N 1
ATOM 2420 C CA . VAL A 1 305 ? 4.178 7.491 -10.713 1.00 80.50 305 VAL A CA 1
ATOM 2421 C C . VAL A 1 305 ? 5.626 7.984 -10.711 1.00 80.50 305 VAL A C 1
ATOM 2423 O O . VAL A 1 305 ? 6.084 8.535 -11.708 1.00 80.50 305 VAL A O 1
ATOM 2426 N N . GLY A 1 306 ? 6.386 7.696 -9.649 1.00 78.25 306 GLY A N 1
ATOM 2427 C CA . GLY A 1 306 ? 7.817 8.013 -9.581 1.00 78.25 306 GLY A CA 1
ATOM 2428 C C . GLY A 1 306 ? 8.655 7.375 -10.700 1.00 78.25 306 GLY A C 1
ATOM 2429 O O . GLY A 1 306 ? 9.616 7.987 -11.162 1.00 78.25 306 GLY A O 1
ATOM 2430 N N . PHE A 1 307 ? 8.264 6.200 -11.212 1.00 82.88 307 PHE A N 1
ATOM 2431 C CA . PHE A 1 307 ? 8.973 5.542 -12.320 1.00 82.88 307 PHE A CA 1
ATOM 2432 C C . PHE A 1 307 ? 8.858 6.302 -13.644 1.00 82.88 307 PHE A C 1
ATOM 2434 O O . PHE A 1 307 ? 9.744 6.177 -14.487 1.00 82.88 307 PHE A O 1
ATOM 2441 N N . LEU A 1 308 ? 7.826 7.135 -13.824 1.00 84.19 308 LEU A N 1
ATOM 2442 C CA . LEU A 1 308 ? 7.678 7.951 -15.033 1.00 84.19 308 LEU A CA 1
ATOM 2443 C C . LEU A 1 308 ? 8.851 8.922 -15.225 1.00 84.19 308 LEU A C 1
ATOM 2445 O O . LEU A 1 308 ? 9.175 9.258 -16.358 1.00 84.19 308 LEU A O 1
ATOM 2449 N N . VAL A 1 309 ? 9.520 9.329 -14.140 1.00 86.38 309 VAL A N 1
ATOM 2450 C CA . VAL A 1 309 ? 10.715 10.192 -14.189 1.00 86.38 309 VAL A CA 1
ATOM 2451 C C . VAL A 1 309 ? 11.895 9.492 -14.869 1.00 86.38 309 VAL A C 1
ATOM 2453 O O . VAL A 1 309 ? 12.734 10.153 -15.473 1.00 86.38 309 VAL A O 1
ATOM 2456 N N . LEU A 1 310 ? 11.966 8.161 -14.790 1.00 86.94 310 LEU A N 1
ATOM 2457 C CA . LEU A 1 310 ? 13.085 7.382 -15.320 1.00 86.94 310 LEU A CA 1
ATOM 2458 C C . LEU A 1 310 ? 12.929 7.053 -16.810 1.00 86.94 310 LEU A C 1
ATOM 2460 O O . LEU A 1 310 ? 13.928 6.845 -17.495 1.00 86.94 310 LEU A O 1
ATOM 2464 N N . LEU A 1 311 ? 11.694 7.022 -17.323 1.00 89.25 311 LEU A N 1
ATOM 2465 C CA . LEU A 1 311 ? 11.412 6.597 -18.698 1.00 89.25 311 LEU A CA 1
ATOM 2466 C C . LEU A 1 311 ? 12.147 7.428 -19.765 1.00 89.25 311 LEU A C 1
ATOM 2468 O O . LEU A 1 311 ? 12.761 6.809 -20.635 1.00 89.25 311 LEU A O 1
ATOM 2472 N N . PRO A 1 312 ? 12.183 8.777 -19.708 1.00 87.62 312 PRO A N 1
ATOM 2473 C CA . PRO A 1 312 ? 12.900 9.570 -20.707 1.00 87.62 312 PRO A CA 1
ATOM 2474 C C . PRO A 1 312 ? 14.392 9.225 -20.785 1.00 87.62 312 PRO A C 1
ATOM 2476 O O . PRO A 1 312 ? 14.942 9.133 -21.880 1.00 87.62 312 PRO A O 1
ATOM 2479 N N . MET A 1 313 ? 15.035 8.945 -19.645 1.00 86.75 313 MET A N 1
ATOM 2480 C CA . MET A 1 313 ? 16.445 8.541 -19.613 1.00 86.75 313 MET A CA 1
ATOM 2481 C C . MET A 1 313 ? 16.661 7.190 -20.298 1.00 86.75 313 MET A C 1
ATOM 2483 O O . MET A 1 313 ? 17.594 7.049 -21.082 1.00 86.75 313 MET A O 1
ATOM 2487 N N . ILE A 1 314 ? 15.772 6.218 -20.064 1.00 89.12 314 ILE A N 1
ATOM 2488 C CA . ILE A 1 314 ? 15.836 4.907 -20.725 1.00 89.12 314 ILE A CA 1
ATOM 2489 C C . ILE A 1 314 ? 15.728 5.070 -22.245 1.00 89.12 314 ILE A C 1
ATOM 2491 O O . ILE A 1 314 ? 16.501 4.453 -22.972 1.00 89.12 314 ILE A O 1
ATOM 2495 N N . THR A 1 315 ? 14.830 5.935 -22.735 1.00 87.56 315 THR A N 1
ATOM 2496 C CA . THR A 1 315 ? 14.727 6.191 -24.184 1.00 87.56 315 THR A CA 1
ATOM 2497 C C . THR A 1 315 ? 16.019 6.762 -24.770 1.00 87.56 315 THR A C 1
ATOM 2499 O O . THR A 1 315 ? 16.440 6.326 -25.840 1.00 87.56 315 THR A O 1
ATOM 2502 N N . GLY A 1 316 ? 16.687 7.666 -24.044 1.00 83.69 316 GLY A N 1
ATOM 2503 C CA . GLY A 1 316 ? 17.978 8.223 -24.447 1.00 83.69 316 GLY A CA 1
ATOM 2504 C C . GLY A 1 316 ? 19.083 7.166 -24.487 1.00 83.69 316 GLY A C 1
ATOM 2505 O O . GLY A 1 316 ? 19.828 7.095 -25.459 1.00 83.69 316 GLY A O 1
ATOM 2506 N N . VAL A 1 317 ? 19.149 6.281 -23.486 1.00 87.44 317 VAL A N 1
ATOM 2507 C CA . VAL A 1 317 ? 20.118 5.169 -23.461 1.00 87.44 317 VAL A CA 1
ATOM 2508 C C . VAL A 1 317 ? 19.894 4.209 -24.631 1.00 87.44 317 VAL A C 1
ATOM 2510 O O . VAL A 1 317 ? 20.849 3.831 -25.305 1.00 87.44 317 VAL A O 1
ATOM 2513 N N . VAL A 1 318 ? 18.640 3.840 -24.912 1.00 86.44 318 VAL A N 1
ATOM 2514 C CA . VAL A 1 318 ? 18.300 2.976 -26.056 1.00 86.44 318 VAL A CA 1
ATOM 2515 C C . VAL A 1 318 ? 18.723 3.625 -27.375 1.00 86.44 318 VAL A C 1
ATOM 2517 O O . VAL A 1 318 ? 19.289 2.944 -28.229 1.00 86.44 318 VAL A O 1
ATOM 2520 N N . LYS A 1 319 ? 18.510 4.940 -27.526 1.00 83.12 319 LYS A N 1
ATOM 2521 C CA . LYS A 1 319 ? 18.971 5.684 -28.703 1.00 83.12 319 LYS A CA 1
ATOM 2522 C C . LYS A 1 319 ? 20.488 5.625 -28.853 1.00 83.12 319 LYS A C 1
ATOM 2524 O O . LYS A 1 319 ? 20.969 5.235 -29.910 1.00 83.12 319 LYS A O 1
ATOM 2529 N N . MET A 1 320 ? 21.224 5.945 -27.789 1.00 85.69 320 MET A N 1
ATOM 2530 C CA . MET A 1 320 ? 22.689 5.928 -27.807 1.00 85.69 320 MET A CA 1
ATOM 2531 C C . MET A 1 320 ? 23.252 4.548 -28.163 1.00 85.69 320 MET A C 1
ATOM 2533 O O . MET A 1 320 ? 24.214 4.454 -28.919 1.00 85.69 320 MET A O 1
ATOM 2537 N N . LEU A 1 321 ? 22.652 3.470 -27.647 1.00 85.81 321 LEU A N 1
ATOM 2538 C CA . LEU A 1 321 ? 23.053 2.106 -28.001 1.00 85.81 321 LEU A CA 1
ATOM 2539 C C . LEU A 1 321 ? 22.808 1.806 -29.482 1.00 85.81 321 LEU A C 1
ATOM 2541 O O . LEU A 1 321 ? 23.661 1.201 -30.127 1.00 85.81 321 LEU A O 1
ATOM 2545 N N . ALA A 1 322 ? 21.674 2.245 -30.033 1.00 83.81 322 ALA A N 1
ATOM 2546 C CA . ALA A 1 322 ? 21.390 2.088 -31.455 1.00 83.81 322 ALA A CA 1
ATOM 2547 C C . ALA A 1 322 ? 22.391 2.866 -32.326 1.00 83.81 322 ALA A C 1
ATOM 2549 O O . ALA A 1 322 ? 22.878 2.325 -33.316 1.00 83.81 322 ALA A O 1
ATOM 2550 N N . ASP A 1 323 ? 22.750 4.090 -31.928 1.00 80.12 323 ASP A N 1
ATOM 2551 C CA . ASP A 1 323 ? 23.767 4.889 -32.620 1.00 80.12 323 ASP A CA 1
ATOM 2552 C C . ASP A 1 323 ? 25.128 4.212 -32.613 1.00 80.12 323 ASP A C 1
ATOM 2554 O O . ASP A 1 323 ? 25.760 4.086 -33.659 1.00 80.12 323 ASP A O 1
ATOM 2558 N N . LEU A 1 324 ? 25.550 3.696 -31.458 1.00 83.62 324 LEU A N 1
ATOM 2559 C CA . LEU A 1 324 ? 26.806 2.968 -31.339 1.00 83.62 324 LEU A CA 1
ATOM 2560 C C . LEU A 1 324 ? 26.845 1.740 -32.261 1.00 83.62 324 LEU A C 1
ATOM 2562 O O . LEU A 1 324 ? 27.845 1.510 -32.938 1.00 83.62 324 LEU A O 1
ATOM 2566 N N . VAL A 1 325 ? 25.759 0.964 -32.322 1.00 84.19 325 VAL A N 1
ATOM 2567 C CA . VAL A 1 325 ? 25.668 -0.207 -33.209 1.00 84.19 325 VAL A CA 1
ATOM 2568 C C . VAL A 1 325 ? 25.764 0.206 -34.678 1.00 84.19 325 VAL A C 1
ATOM 2570 O O . VAL A 1 325 ? 26.486 -0.434 -35.441 1.00 84.19 325 VAL A O 1
ATOM 2573 N N . LEU A 1 326 ? 25.086 1.285 -35.079 1.00 78.56 326 LEU A N 1
ATOM 2574 C CA . LEU A 1 326 ? 25.144 1.785 -36.454 1.00 78.56 326 LEU A CA 1
ATOM 2575 C C . LEU A 1 326 ? 26.543 2.285 -36.831 1.00 78.56 326 LEU A C 1
ATOM 2577 O O . LEU A 1 326 ? 26.998 2.003 -37.937 1.00 78.56 326 LEU A O 1
ATOM 2581 N N . VAL A 1 327 ? 27.245 2.953 -35.912 1.00 78.38 327 VAL A N 1
ATOM 2582 C CA . VAL A 1 327 ? 28.648 3.356 -36.106 1.00 78.38 327 VAL A CA 1
ATOM 2583 C C . VAL A 1 327 ? 29.540 2.136 -36.322 1.00 78.38 327 VAL A C 1
ATOM 2585 O O . VAL A 1 327 ? 30.311 2.106 -37.278 1.00 78.38 327 VAL A O 1
ATOM 2588 N N . ILE A 1 328 ? 29.415 1.106 -35.479 1.00 81.56 328 ILE A N 1
ATOM 2589 C CA . ILE A 1 328 ? 30.217 -0.121 -35.593 1.00 81.56 328 ILE A CA 1
ATOM 2590 C C . ILE A 1 328 ? 29.953 -0.827 -36.928 1.00 81.56 328 ILE A C 1
ATOM 2592 O O . ILE A 1 328 ? 30.899 -1.230 -37.603 1.00 81.56 328 ILE A O 1
ATOM 2596 N N . LEU A 1 329 ? 28.686 -0.953 -37.334 1.00 78.94 329 LEU A N 1
ATOM 2597 C CA . LEU A 1 329 ? 28.322 -1.538 -38.628 1.00 78.94 329 LEU A CA 1
ATOM 2598 C C . LEU A 1 329 ? 28.869 -0.713 -39.801 1.00 78.94 329 LEU A C 1
ATOM 2600 O O . LEU A 1 329 ? 29.354 -1.289 -40.773 1.00 78.94 329 LEU A O 1
ATOM 2604 N N . GLY A 1 330 ? 28.842 0.618 -39.691 1.00 74.81 330 GLY A N 1
ATOM 2605 C CA . GLY A 1 330 ? 29.454 1.521 -40.663 1.00 74.81 330 GLY A CA 1
ATOM 2606 C C . GLY A 1 330 ? 30.955 1.269 -40.812 1.00 74.81 330 GLY A C 1
ATOM 2607 O O . GLY A 1 330 ? 31.423 1.025 -41.921 1.00 74.81 330 GLY A O 1
ATOM 2608 N N . ILE A 1 331 ? 31.696 1.226 -39.701 1.00 76.56 331 ILE A N 1
ATOM 2609 C CA . ILE A 1 331 ? 33.141 0.938 -39.698 1.00 76.56 331 ILE A CA 1
ATOM 2610 C C . ILE A 1 331 ? 33.431 -0.442 -40.300 1.00 76.56 331 ILE A C 1
ATOM 2612 O O . ILE A 1 331 ? 34.296 -0.560 -41.165 1.00 76.56 331 ILE A O 1
ATOM 2616 N N . LEU A 1 332 ? 32.695 -1.480 -39.889 1.00 77.06 332 LEU A N 1
ATOM 2617 C CA . LEU A 1 332 ? 32.861 -2.837 -40.421 1.00 77.06 332 LEU A CA 1
ATOM 2618 C C . LEU A 1 332 ? 32.620 -2.895 -41.930 1.00 77.06 332 LEU A C 1
ATOM 2620 O O . LEU A 1 332 ? 33.348 -3.594 -42.629 1.00 77.06 332 LEU A O 1
ATOM 2624 N N . SER A 1 333 ? 31.630 -2.157 -42.439 1.00 74.81 333 SER A N 1
ATOM 2625 C CA . SER A 1 333 ? 31.358 -2.112 -43.877 1.00 74.81 333 SER A CA 1
ATOM 2626 C C . SER A 1 333 ? 32.520 -1.505 -44.665 1.00 74.81 333 SER A C 1
ATOM 2628 O O . SER A 1 333 ? 32.908 -2.079 -45.675 1.00 74.81 333 SER A O 1
ATOM 2630 N N . VAL A 1 334 ? 33.127 -0.423 -44.159 1.00 72.31 334 VAL A N 1
ATOM 2631 C CA . VAL A 1 334 ? 34.282 0.239 -44.785 1.00 72.31 334 VAL A CA 1
ATOM 2632 C C . VAL A 1 334 ? 35.517 -0.661 -44.747 1.00 72.31 334 VAL A C 1
ATOM 2634 O O . VAL A 1 334 ? 36.193 -0.812 -45.761 1.00 72.31 334 VAL A O 1
ATOM 2637 N N . VAL A 1 335 ? 35.786 -1.306 -43.607 1.00 73.44 335 VAL A N 1
ATOM 2638 C CA . VAL A 1 335 ? 36.918 -2.237 -43.453 1.00 73.44 335 VAL A CA 1
ATOM 2639 C C . VAL A 1 335 ? 36.775 -3.458 -44.362 1.00 73.44 335 VAL A C 1
ATOM 2641 O O . VAL A 1 335 ? 37.774 -3.940 -44.871 1.00 73.44 335 VAL A O 1
ATOM 2644 N N . ASN A 1 336 ? 35.556 -3.948 -44.595 1.00 69.44 336 ASN A N 1
ATOM 2645 C CA . ASN A 1 336 ? 35.317 -5.114 -45.452 1.00 69.44 336 ASN A CA 1
ATOM 2646 C C . ASN A 1 336 ? 35.347 -4.785 -46.960 1.00 69.44 336 ASN A C 1
ATOM 2648 O O . ASN A 1 336 ? 35.320 -5.694 -47.786 1.00 69.44 336 ASN A O 1
ATOM 2652 N N . THR A 1 337 ? 35.350 -3.497 -47.324 1.00 57.28 337 THR A N 1
ATOM 2653 C CA . THR A 1 337 ? 35.500 -3.014 -48.711 1.00 57.28 337 THR A CA 1
ATOM 2654 C C . THR A 1 337 ? 36.937 -2.639 -49.094 1.00 57.28 337 THR A C 1
ATOM 2656 O O . THR A 1 337 ? 37.168 -2.332 -50.263 1.00 57.28 337 THR A O 1
ATOM 2659 N N . ILE A 1 338 ? 37.877 -2.653 -48.142 1.00 49.41 338 ILE A N 1
ATOM 2660 C CA . ILE A 1 338 ? 39.323 -2.441 -48.352 1.00 49.41 338 ILE A CA 1
ATOM 2661 C C . ILE A 1 338 ? 40.018 -3.802 -48.421 1.00 49.41 338 ILE A C 1
ATOM 2663 O O . ILE A 1 338 ? 40.890 -3.966 -49.301 1.00 49.41 338 ILE A O 1
#

pLDDT: mean 81.03, std 10.95, range [34.25, 93.94]

Secondary structure (DSSP, 8-state):
-HHHHHHHHHHHHTT--HHHHHHHHHHHHHHHHHHHHHHHHHHHHHHHHHHHHHHHHHHHHHHHHHTS-GGG-GGG-HHHHHHHHHHHHHHHHHHHHHHHHHSS-TTSTTS---HHHHHHHHHHHHT--HHHHHHHHHHHHHHHHHHHHHHHTTT-HHHHHHHHHHHHHHHHHHHHHHHHHHHHHHHHHHHHHHHHHHHHHHHTTTS-HHHHHHHHSTTS-HHHHHHHHHHHHHHHH-TT-SHHHHHTTTTT--HHHHHHHHHHHHHHHHTTTTHHHHHHHHHHHHHHHHHHHHHHHHHHHHTTTGGGGTHHHHHHHHHHHHHHHHHHHHHHHHHHT-